Protein AF-A0A7X3Q3K1-F1 (afdb_monomer)

Solvent-accessible surface area (backbone atoms only — not comparable to full-atom values): 10600 Å² total; per-residue (Å²): 131,82,75,57,36,51,42,31,31,47,77,32,73,71,42,88,92,53,62,66,68,59,49,51,50,52,51,52,52,45,63,74,66,56,85,62,77,44,51,58,36,37,33,27,49,41,78,72,58,33,75,76,38,74,67,50,41,62,63,49,71,82,43,43,50,41,32,83,71,44,96,62,69,50,67,76,93,67,70,60,12,11,33,28,40,31,48,43,40,47,73,74,34,44,56,50,43,56,64,51,7,29,72,20,25,35,37,37,28,41,33,76,85,53,86,54,62,68,57,38,66,75,57,65,38,41,66,79,50,103,54,80,66,79,62,97,62,72,71,78,58,54,69,72,57,45,56,50,50,54,52,39,42,73,68,25,48,93,57,75,41,72,48,75,65,35,42,54,50,39,55,50,52,55,51,48,39,47,72,75,66,60,61,82,88,130

Structure (mmCIF, N/CA/C/O backbone):
data_AF-A0A7X3Q3K1-F1
#
_entry.id   AF-A0A7X3Q3K1-F1
#
loop_
_atom_site.group_PDB
_atom_site.id
_atom_site.type_symbol
_atom_site.label_atom_id
_atom_site.label_alt_id
_atom_site.label_comp_id
_atom_site.label_asym_id
_atom_site.label_entity_id
_atom_site.label_seq_id
_atom_site.pdbx_PDB_ins_code
_atom_site.Cartn_x
_atom_site.Cartn_y
_atom_site.Cartn_z
_atom_site.occupancy
_atom_site.B_iso_or_equiv
_atom_site.auth_seq_id
_atom_site.auth_comp_id
_atom_site.auth_asym_id
_atom_site.auth_atom_id
_atom_site.pdbx_PDB_model_num
ATOM 1 N N . MET A 1 1 ? 7.896 -18.385 11.898 1.00 43.12 1 MET A N 1
ATOM 2 C CA . MET A 1 1 ? 7.902 -16.910 11.913 1.00 43.12 1 MET A CA 1
ATOM 3 C C . MET A 1 1 ? 6.503 -16.490 12.292 1.00 43.12 1 MET A C 1
ATOM 5 O O . MET A 1 1 ? 5.573 -16.982 11.679 1.00 43.12 1 MET A O 1
ATOM 9 N N . THR A 1 2 ? 6.337 -15.732 13.370 1.00 48.16 2 THR A N 1
ATOM 10 C CA . THR A 1 2 ? 5.030 -15.186 13.752 1.00 48.16 2 THR A CA 1
ATOM 11 C C . THR A 1 2 ? 4.783 -13.989 12.847 1.00 48.16 2 THR A C 1
ATOM 13 O O . THR A 1 2 ? 5.532 -13.013 12.944 1.00 48.16 2 THR A O 1
ATOM 16 N N . ASP A 1 3 ? 3.817 -14.080 11.937 1.00 56.97 3 ASP A N 1
ATOM 17 C CA . ASP A 1 3 ? 3.473 -12.948 11.081 1.00 56.97 3 ASP A CA 1
ATOM 18 C C . ASP A 1 3 ? 3.030 -11.777 11.954 1.00 56.97 3 ASP A C 1
ATOM 20 O O . ASP A 1 3 ? 2.155 -11.902 12.810 1.00 56.97 3 ASP A O 1
ATOM 24 N N . ARG A 1 4 ? 3.721 -10.643 11.792 1.00 85.38 4 ARG A N 1
ATOM 25 C CA . ARG A 1 4 ? 3.499 -9.430 12.594 1.00 85.38 4 ARG A CA 1
ATOM 26 C C . ARG A 1 4 ? 2.175 -8.742 12.257 1.00 85.38 4 ARG A C 1
ATOM 28 O O . ARG A 1 4 ? 1.786 -7.840 12.989 1.00 85.38 4 ARG A O 1
ATOM 35 N N . TYR A 1 5 ? 1.550 -9.122 11.149 1.00 91.81 5 TYR A N 1
ATOM 36 C CA . TYR A 1 5 ? 0.282 -8.635 10.618 1.00 91.81 5 TYR A CA 1
ATOM 37 C C . TYR A 1 5 ? -0.181 -9.599 9.519 1.00 91.81 5 TYR A C 1
ATOM 39 O O . TYR A 1 5 ? 0.642 -10.323 8.959 1.00 91.81 5 TYR A O 1
ATOM 47 N N . LYS A 1 6 ? -1.471 -9.596 9.179 1.00 94.88 6 LYS A N 1
ATOM 48 C CA . LYS A 1 6 ? -1.955 -10.269 7.967 1.00 94.88 6 LYS A CA 1
ATOM 49 C C . LYS A 1 6 ? -1.589 -9.439 6.744 1.00 94.88 6 LYS A C 1
ATOM 51 O O . LYS A 1 6 ? -1.854 -8.239 6.720 1.00 94.88 6 LYS A O 1
ATOM 56 N N . SER A 1 7 ? -0.973 -10.059 5.755 1.00 95.50 7 SER A N 1
ATOM 57 C CA . SER A 1 7 ? -0.425 -9.407 4.568 1.00 95.50 7 SER A CA 1
ATOM 58 C C . SER A 1 7 ? -1.296 -9.699 3.348 1.00 95.50 7 SER A C 1
ATOM 60 O O . SER A 1 7 ? -1.635 -10.846 3.061 1.00 95.50 7 SER A O 1
ATOM 62 N N . TYR A 1 8 ? -1.637 -8.646 2.616 1.00 95.62 8 TYR A N 1
ATOM 63 C CA . TYR A 1 8 ? -2.453 -8.703 1.414 1.00 95.62 8 TYR A CA 1
ATOM 64 C C . TYR A 1 8 ? -1.872 -7.807 0.325 1.00 95.62 8 TYR A C 1
ATOM 66 O O . TYR A 1 8 ? -1.205 -6.812 0.621 1.00 95.62 8 TYR A O 1
ATOM 74 N N . TRP A 1 9 ? -2.150 -8.112 -0.936 1.00 94.62 9 TRP A N 1
ATOM 75 C CA . TRP A 1 9 ? -1.776 -7.230 -2.033 1.00 94.62 9 TRP A CA 1
ATOM 76 C C . TRP A 1 9 ? -2.784 -7.253 -3.176 1.00 94.62 9 TRP A C 1
ATOM 78 O O . TRP A 1 9 ? -3.567 -8.190 -3.339 1.00 94.62 9 TRP A O 1
ATOM 88 N N . LEU A 1 10 ? -2.759 -6.174 -3.946 1.00 92.56 10 LEU A N 1
ATOM 89 C CA . LEU A 1 10 ? -3.485 -5.988 -5.194 1.00 92.56 10 LEU A CA 1
ATOM 90 C C . LEU A 1 10 ? -2.487 -5.509 -6.261 1.00 92.56 10 LEU A C 1
ATOM 92 O O . LEU A 1 10 ? -1.456 -4.953 -5.884 1.00 92.56 10 LEU A O 1
ATOM 96 N N . PRO A 1 11 ? -2.758 -5.682 -7.563 1.00 89.12 11 PRO A N 1
ATOM 97 C CA . PRO A 1 11 ? -1.859 -5.234 -8.627 1.00 89.12 11 PRO A CA 1
ATOM 98 C C . PRO A 1 11 ? -1.531 -3.756 -8.573 1.00 89.12 11 PRO A C 1
ATOM 100 O O . PRO A 1 11 ? -2.332 -2.938 -8.123 1.00 89.12 11 PRO A O 1
ATOM 103 N N . GLY A 1 12 ? -0.347 -3.428 -9.074 1.00 83.25 12 GLY A N 1
ATOM 104 C CA . GLY A 1 12 ? 0.110 -2.059 -9.189 1.00 83.25 12 GLY A CA 1
ATOM 105 C C . GLY A 1 12 ? -0.315 -1.373 -10.481 1.00 83.25 12 GLY A C 1
ATOM 106 O O . GLY A 1 12 ? -1.086 -1.891 -11.282 1.00 83.25 12 GLY A O 1
ATOM 107 N N . LEU A 1 13 ? 0.224 -0.170 -10.674 1.00 77.19 13 LEU A N 1
ATOM 108 C CA . LEU A 1 13 ? 0.039 0.642 -11.887 1.00 77.19 13 LEU A CA 1
ATOM 109 C C . LEU A 1 13 ? 0.759 0.095 -13.129 1.00 77.19 13 LEU A C 1
ATOM 111 O O . LEU A 1 13 ? 0.600 0.648 -14.210 1.00 77.19 13 LEU A O 1
ATOM 115 N N . ASP A 1 14 ? 1.609 -0.906 -12.952 1.00 73.69 14 ASP A N 1
ATOM 116 C CA . ASP A 1 14 ? 2.398 -1.575 -13.983 1.00 73.69 14 ASP A CA 1
ATOM 117 C C . ASP A 1 14 ? 1.643 -2.718 -14.678 1.00 73.69 14 ASP A C 1
ATOM 119 O O . ASP A 1 14 ? 2.149 -3.286 -15.643 1.00 73.69 14 ASP A O 1
ATOM 123 N N . ASN A 1 15 ? 0.430 -3.036 -14.216 1.00 72.69 15 ASN A N 1
ATOM 124 C CA . ASN A 1 15 ? -0.435 -4.022 -14.845 1.00 72.69 15 ASN A CA 1
ATOM 125 C C . ASN A 1 15 ? -1.421 -3.340 -15.814 1.00 72.69 15 ASN A C 1
ATOM 127 O O . ASN A 1 15 ? -2.441 -2.798 -15.391 1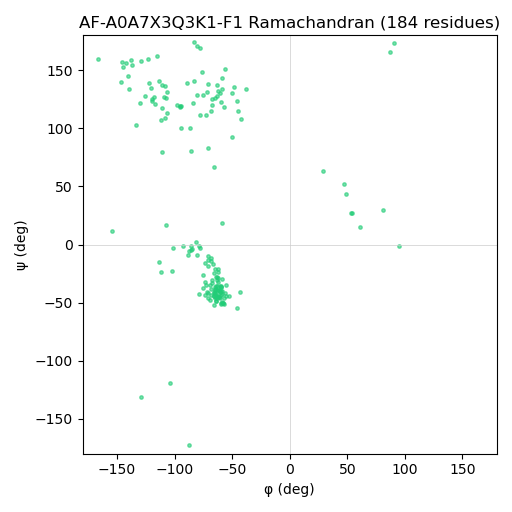.00 72.69 15 ASN A O 1
ATOM 131 N N . ASP A 1 16 ? -1.109 -3.380 -17.114 1.00 72.62 16 ASP A N 1
ATOM 132 C CA . ASP A 1 16 ? -1.929 -2.783 -18.183 1.00 72.62 16 ASP A CA 1
ATOM 133 C C . ASP A 1 16 ? -3.298 -3.471 -18.369 1.00 72.62 16 ASP A C 1
ATOM 135 O O . ASP A 1 16 ? -4.202 -2.890 -18.974 1.00 72.62 16 ASP A O 1
ATOM 139 N N . ASP A 1 17 ? -3.471 -4.687 -17.841 1.00 76.38 17 ASP A N 1
ATOM 140 C CA . ASP A 1 17 ? -4.707 -5.466 -17.967 1.00 76.38 17 ASP A CA 1
ATOM 141 C C . ASP A 1 17 ? -5.75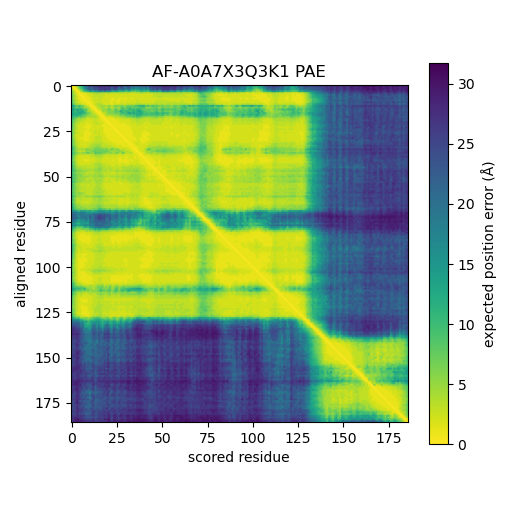2 -5.110 -16.896 1.00 76.38 17 ASP A C 1
ATOM 143 O O . ASP A 1 17 ? -6.875 -5.622 -16.930 1.00 76.38 17 ASP A O 1
ATOM 147 N N . VAL A 1 18 ? -5.411 -4.230 -15.945 1.00 79.62 18 VAL A N 1
ATOM 148 C CA . VAL A 1 18 ? -6.265 -3.898 -14.802 1.00 79.62 18 VAL A CA 1
ATOM 149 C C . VAL A 1 18 ? -6.491 -2.391 -14.706 1.00 79.62 18 VAL A C 1
ATOM 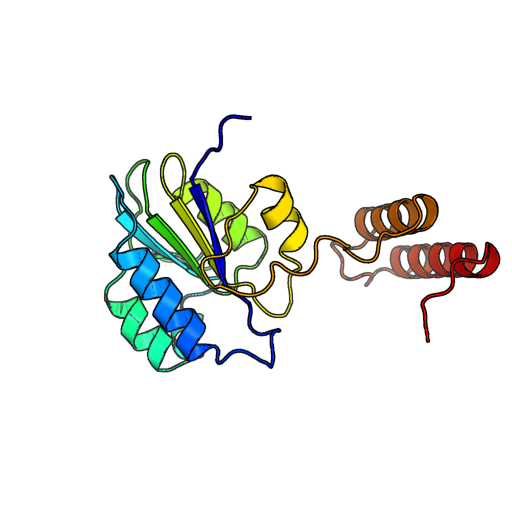151 O O . VAL A 1 18 ? -5.547 -1.605 -14.657 1.00 79.62 18 VAL A O 1
ATOM 154 N N . ASP A 1 19 ? -7.757 -1.967 -14.615 1.00 84.69 19 ASP A N 1
ATOM 155 C CA . ASP A 1 19 ? -8.080 -0.563 -14.356 1.00 84.69 19 ASP A CA 1
ATOM 156 C C . ASP A 1 19 ? -7.647 -0.180 -12.926 1.00 84.69 19 ASP A C 1
ATOM 158 O O . ASP A 1 19 ? -8.157 -0.741 -11.947 1.00 84.69 19 ASP A O 1
ATOM 162 N N . PRO A 1 20 ? -6.748 0.807 -12.747 1.00 86.75 20 PRO A N 1
ATOM 163 C CA . PRO A 1 20 ? -6.315 1.199 -11.414 1.00 86.75 20 PRO A CA 1
ATOM 164 C C . PRO A 1 20 ? -7.442 1.739 -10.525 1.00 86.75 20 PRO A C 1
ATOM 166 O O . PRO A 1 20 ? -7.316 1.678 -9.302 1.00 86.75 20 PRO A O 1
ATOM 169 N N . ASP A 1 21 ? -8.539 2.254 -11.089 1.00 87.38 21 ASP A N 1
ATOM 170 C CA . ASP A 1 21 ? -9.687 2.693 -10.287 1.00 87.38 21 ASP A CA 1
ATOM 171 C C . ASP A 1 21 ? -10.473 1.491 -9.728 1.00 87.38 21 ASP A C 1
ATOM 173 O O . ASP A 1 21 ? -10.947 1.552 -8.591 1.00 87.38 21 ASP A O 1
ATOM 177 N N . GLU A 1 22 ? -10.531 0.365 -10.448 1.00 89.50 22 GLU A N 1
ATOM 178 C CA . GLU A 1 22 ? -11.095 -0.896 -9.941 1.00 89.50 22 GLU A CA 1
ATOM 179 C C . GLU A 1 22 ? -10.221 -1.507 -8.835 1.00 89.50 22 GLU A C 1
ATOM 181 O O . GLU A 1 22 ? -10.740 -1.994 -7.823 1.00 89.50 22 GLU A O 1
ATOM 186 N N . VAL A 1 23 ? -8.891 -1.415 -8.974 1.00 91.56 23 VAL A N 1
ATOM 187 C CA . VAL A 1 23 ? -7.942 -1.800 -7.914 1.00 91.56 23 VAL A CA 1
ATOM 188 C C . VAL A 1 23 ? -8.179 -0.974 -6.661 1.00 91.56 23 VAL A C 1
ATOM 190 O O . VAL A 1 23 ? -8.321 -1.524 -5.567 1.00 91.56 23 VAL A O 1
ATOM 193 N N . LEU A 1 24 ? -8.237 0.351 -6.810 1.00 92.81 24 LEU A N 1
ATOM 194 C CA . LEU A 1 24 ? -8.492 1.250 -5.694 1.00 92.81 24 LEU A CA 1
ATOM 195 C C . LEU A 1 24 ? -9.842 0.930 -5.049 1.00 92.81 24 LEU A C 1
ATOM 197 O O . LEU A 1 24 ? -9.921 0.856 -3.824 1.00 92.81 24 LEU A O 1
ATOM 201 N N . HIS A 1 25 ? -10.889 0.693 -5.841 1.00 91.81 25 HIS A N 1
ATOM 202 C CA . HIS A 1 25 ? -12.200 0.328 -5.315 1.00 91.81 25 HIS A CA 1
ATOM 203 C C . HIS A 1 25 ? -12.132 -0.942 -4.461 1.00 91.81 25 HIS A C 1
ATOM 205 O O . HIS A 1 25 ? -12.566 -0.935 -3.308 1.00 91.81 25 HIS A O 1
ATOM 211 N N . SER A 1 26 ? -11.511 -1.998 -4.986 1.00 92.12 26 SER A N 1
ATOM 212 C CA . SER A 1 26 ? -11.315 -3.267 -4.277 1.00 92.12 26 SER A CA 1
ATOM 213 C C . SER A 1 26 ? -10.518 -3.082 -2.985 1.00 92.12 26 SER A C 1
ATOM 215 O O . SER A 1 26 ? -10.871 -3.637 -1.944 1.00 92.12 26 SER A O 1
ATOM 217 N N . ALA A 1 27 ? -9.490 -2.233 -3.013 1.00 94.75 27 ALA A N 1
ATOM 218 C CA . ALA A 1 27 ? -8.674 -1.923 -1.848 1.00 94.75 27 ALA A CA 1
ATOM 219 C C . ALA A 1 27 ? -9.457 -1.210 -0.736 1.00 94.75 27 ALA A C 1
ATOM 221 O O . ALA A 1 27 ? -9.296 -1.534 0.442 1.00 94.75 27 ALA A O 1
ATOM 222 N N . PHE A 1 28 ? -10.320 -0.254 -1.087 1.00 94.69 28 PHE A N 1
ATOM 223 C CA . PHE A 1 28 ? -11.165 0.434 -0.109 1.00 94.69 28 PHE A CA 1
ATOM 224 C C . PHE A 1 28 ? -12.292 -0.464 0.415 1.00 94.69 28 PHE A C 1
ATOM 226 O O . PHE A 1 28 ? -12.604 -0.404 1.603 1.00 94.69 28 PHE A O 1
ATOM 233 N N . VAL A 1 29 ? -12.850 -1.353 -0.415 1.00 93.88 29 VAL A N 1
ATOM 234 C CA . VAL A 1 29 ? -13.790 -2.393 0.043 1.00 93.88 29 VAL A CA 1
ATOM 235 C C . VAL A 1 29 ? -13.113 -3.339 1.035 1.00 93.88 29 VAL A C 1
ATOM 237 O O . VAL A 1 29 ? -13.685 -3.640 2.085 1.00 93.88 29 VAL A O 1
ATOM 240 N N . TRP A 1 30 ? -11.881 -3.772 0.755 1.00 95.06 30 TRP A N 1
ATOM 241 C CA . TRP A 1 30 ? -11.089 -4.554 1.703 1.00 95.06 30 TRP A CA 1
ATOM 242 C C . TRP A 1 30 ? -10.870 -3.784 3.007 1.00 95.06 30 TRP A C 1
ATOM 244 O O . TRP A 1 30 ? -11.166 -4.307 4.077 1.00 95.06 30 TRP A O 1
ATOM 254 N N . LEU A 1 31 ? -10.438 -2.522 2.937 1.00 95.06 31 LEU A N 1
ATOM 255 C CA . LEU A 1 31 ? -10.182 -1.708 4.129 1.00 95.06 31 LEU A CA 1
ATOM 256 C C . LEU A 1 31 ? -11.442 -1.549 4.998 1.00 95.06 31 LEU A C 1
ATOM 258 O O . LEU A 1 31 ? -11.358 -1.540 6.227 1.00 95.06 31 LEU A O 1
ATOM 262 N N . GLU A 1 32 ? -12.614 -1.452 4.369 1.00 92.94 32 GLU A N 1
ATOM 263 C CA . GLU A 1 32 ? -13.901 -1.343 5.053 1.00 92.94 32 GLU A CA 1
ATOM 264 C C . GLU A 1 32 ? -14.376 -2.671 5.662 1.00 92.94 32 GLU A C 1
ATOM 266 O O . GLU A 1 32 ? -15.106 -2.676 6.652 1.00 92.94 32 GLU A O 1
ATOM 271 N N . THR A 1 33 ? -13.957 -3.810 5.117 1.00 91.50 33 THR A N 1
ATOM 272 C CA . THR A 1 33 ? -14.438 -5.134 5.546 1.00 91.50 33 THR A CA 1
ATOM 273 C C . THR A 1 33 ? -13.453 -5.888 6.437 1.00 91.50 33 THR A C 1
ATOM 275 O O . THR A 1 33 ? -13.881 -6.737 7.221 1.00 91.50 33 THR A O 1
ATOM 278 N N . GLU A 1 34 ? -12.160 -5.567 6.372 1.00 92.75 34 GLU A N 1
ATOM 279 C CA . GLU A 1 34 ? -11.117 -6.237 7.144 1.00 92.75 34 GLU A CA 1
ATOM 280 C C . GLU A 1 34 ? -11.343 -6.032 8.654 1.00 92.75 34 GLU A C 1
ATOM 282 O O . GLU A 1 34 ? -11.479 -4.894 9.119 1.00 92.75 34 GLU A O 1
ATOM 287 N N . PRO A 1 35 ? -11.369 -7.114 9.457 1.00 88.62 35 PRO A N 1
ATOM 288 C CA . PRO A 1 35 ? -11.467 -7.008 10.906 1.00 88.62 35 PRO A CA 1
ATOM 289 C C . PRO A 1 35 ? -10.257 -6.285 11.507 1.00 88.62 35 PRO A C 1
ATOM 291 O O . PRO A 1 35 ? -9.113 -6.646 11.241 1.00 88.62 35 PRO A O 1
ATOM 294 N N . TYR A 1 36 ? -10.510 -5.318 12.387 1.00 90.12 36 TYR A N 1
ATOM 295 C CA . TYR A 1 36 ? -9.476 -4.515 13.038 1.00 90.12 36 TYR A CA 1
ATOM 296 C C . TYR A 1 36 ? -9.844 -4.224 14.499 1.00 90.12 36 TYR A C 1
ATOM 298 O O . TYR A 1 36 ? -11.017 -4.262 14.876 1.00 90.12 36 TYR A O 1
ATOM 306 N N . SER A 1 37 ? -8.839 -3.942 15.333 1.00 86.56 37 SER A N 1
ATOM 307 C CA . SER A 1 37 ? -9.027 -3.510 16.729 1.00 86.56 37 SER A CA 1
ATOM 308 C C . SER A 1 37 ? -8.567 -2.074 16.993 1.00 86.56 37 SER A C 1
ATOM 310 O O . SER A 1 37 ? -8.890 -1.527 18.046 1.00 86.56 37 SER A O 1
ATOM 312 N N . GLY A 1 38 ? -7.795 -1.492 16.071 1.00 88.50 38 GLY A N 1
ATOM 313 C CA . GLY A 1 38 ? -7.299 -0.116 16.122 1.00 88.50 38 GLY A CA 1
ATOM 314 C C . GLY A 1 38 ? -8.060 0.811 15.174 1.00 88.50 38 GLY A C 1
ATOM 315 O O . GLY A 1 38 ? -9.270 0.988 15.294 1.00 88.50 38 GLY A O 1
ATOM 316 N N . GLU A 1 39 ? -7.347 1.394 14.214 1.00 91.50 39 GLU A N 1
ATOM 317 C CA . GLU A 1 39 ? -7.871 2.318 13.204 1.00 91.50 39 GLU A CA 1
A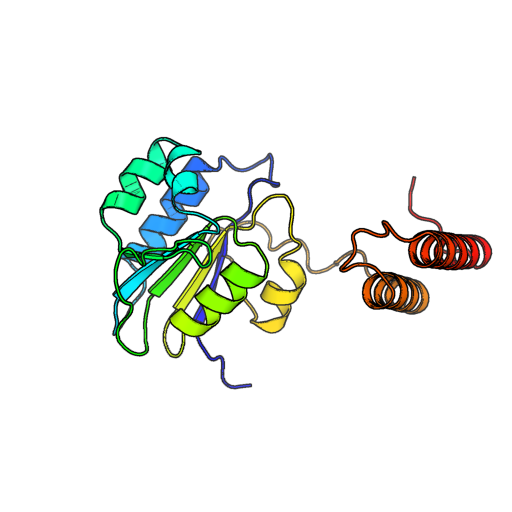TOM 318 C C . GLU A 1 39 ? -7.764 1.745 11.781 1.00 91.50 39 GLU A C 1
ATOM 320 O O . GLU A 1 39 ? -6.983 0.828 11.514 1.00 91.50 39 GLU A O 1
ATOM 325 N N . ARG A 1 40 ? -8.527 2.334 10.852 1.00 93.69 40 ARG A N 1
ATOM 326 C CA . ARG A 1 40 ? -8.353 2.154 9.405 1.00 93.69 40 ARG A CA 1
ATOM 327 C C . ARG A 1 40 ? -7.505 3.293 8.860 1.00 93.69 40 ARG A C 1
ATOM 329 O O . ARG A 1 40 ? -7.880 4.461 8.978 1.00 93.69 40 ARG A O 1
ATOM 336 N N . LEU A 1 41 ? -6.360 2.950 8.289 1.00 94.38 41 LEU A N 1
ATOM 337 C CA . LEU A 1 41 ? -5.335 3.905 7.892 1.00 94.38 41 LEU A CA 1
ATOM 338 C C . LEU A 1 41 ? -5.046 3.778 6.403 1.00 94.38 41 LEU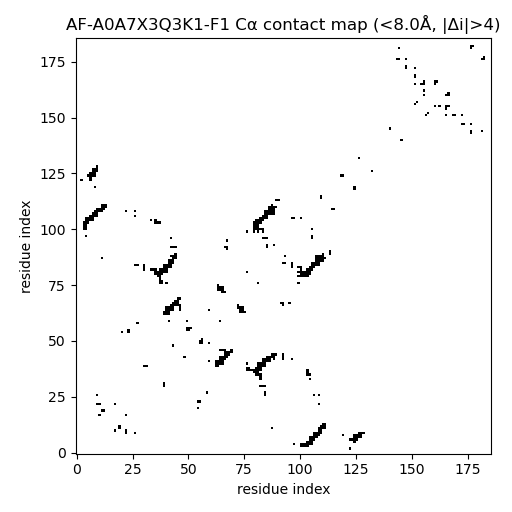 A C 1
ATOM 340 O O . LEU A 1 41 ? -4.908 2.673 5.884 1.00 94.38 41 LEU A O 1
ATOM 344 N N . VAL A 1 42 ? -4.874 4.918 5.744 1.00 95.62 42 VAL A N 1
ATOM 345 C CA . VAL A 1 42 ? -4.355 4.985 4.378 1.00 95.62 42 VAL A CA 1
ATOM 346 C C . VAL A 1 42 ? -2.952 5.569 4.438 1.00 95.62 42 VAL A C 1
ATOM 348 O O . VAL A 1 42 ? -2.739 6.628 5.026 1.00 95.62 42 VAL A O 1
ATOM 351 N N . VAL A 1 43 ? -1.977 4.883 3.855 1.00 94.75 43 VAL A N 1
ATOM 352 C CA . VAL A 1 43 ? -0.567 5.276 3.887 1.00 94.75 43 VAL A CA 1
ATOM 353 C C . VAL A 1 43 ? -0.083 5.541 2.465 1.00 94.75 43 VAL A C 1
ATOM 355 O O . VAL A 1 43 ? -0.239 4.709 1.576 1.00 94.75 43 VAL A O 1
ATOM 358 N N . MET A 1 44 ? 0.501 6.716 2.246 1.00 93.69 44 MET A N 1
ATOM 359 C CA . MET A 1 44 ? 0.983 7.182 0.939 1.00 93.69 44 MET A CA 1
ATOM 360 C C . MET A 1 44 ? 2.343 7.870 1.082 1.00 93.69 44 MET A C 1
ATOM 362 O O . MET A 1 44 ? 2.671 8.373 2.154 1.00 93.69 44 MET A O 1
ATOM 366 N N . ASN A 1 45 ? 3.124 7.977 -0.000 1.00 90.88 45 ASN A N 1
ATOM 367 C CA . ASN A 1 45 ? 4.425 8.667 0.043 1.00 90.88 45 ASN A CA 1
ATOM 368 C C . ASN A 1 45 ? 4.298 10.152 0.400 1.00 90.88 45 ASN A C 1
ATOM 370 O O . ASN A 1 45 ? 5.153 10.702 1.097 1.00 90.88 45 ASN A O 1
ATOM 374 N N . THR A 1 46 ? 3.263 10.814 -0.120 1.00 89.31 46 THR A N 1
ATOM 375 C CA . THR A 1 46 ? 2.954 12.221 0.153 1.00 89.31 46 THR A CA 1
ATOM 376 C C . THR A 1 46 ? 1.445 12.421 0.193 1.00 89.31 46 THR A C 1
ATOM 378 O O . THR A 1 46 ? 0.714 11.716 -0.493 1.00 89.31 46 THR A O 1
ATOM 381 N N . LEU A 1 47 ? 0.976 13.425 0.939 1.00 85.94 47 LEU A N 1
ATOM 382 C CA . LEU A 1 47 ? -0.452 13.763 0.987 1.00 85.94 47 LEU A CA 1
ATOM 383 C C . LEU A 1 47 ? -1.009 14.223 -0.368 1.00 85.94 47 LEU A C 1
ATOM 385 O O . LEU A 1 47 ? -2.181 14.010 -0.626 1.00 85.94 47 LEU A O 1
ATOM 389 N N . GLY A 1 48 ? -0.179 14.813 -1.237 1.00 86.19 48 GLY A N 1
ATOM 390 C CA . GLY A 1 48 ? -0.609 15.259 -2.569 1.00 86.19 48 GLY A CA 1
ATOM 391 C C . GLY A 1 48 ? -0.962 14.115 -3.522 1.00 86.19 48 GLY A C 1
ATOM 392 O O . GLY A 1 48 ? -1.565 14.356 -4.557 1.00 86.19 48 GLY A O 1
ATOM 393 N N . MET A 1 49 ? -0.636 12.864 -3.174 1.00 87.75 49 MET A N 1
ATOM 394 C CA . MET A 1 49 ? -1.006 11.705 -3.993 1.00 87.75 49 MET A CA 1
ATOM 395 C C . MET A 1 49 ? -2.512 11.486 -4.072 1.00 87.75 49 MET A C 1
ATOM 397 O O . MET A 1 49 ? -2.961 10.857 -5.023 1.00 87.75 49 MET A O 1
ATOM 401 N N . THR A 1 50 ? -3.295 12.013 -3.128 1.00 87.62 50 THR A N 1
ATOM 402 C CA . THR A 1 50 ? -4.760 11.961 -3.207 1.00 87.62 50 THR A CA 1
ATOM 403 C C . THR A 1 50 ? -5.282 12.634 -4.477 1.00 87.62 50 THR A C 1
ATOM 405 O O . THR A 1 50 ? -6.281 12.191 -5.026 1.00 87.62 50 THR A O 1
ATOM 408 N N . GLU A 1 51 ? -4.572 13.637 -5.001 1.00 87.00 51 GLU A N 1
ATOM 409 C CA . GLU A 1 51 ? -4.931 14.368 -6.221 1.00 87.00 51 GLU A CA 1
ATOM 410 C C . GLU A 1 51 ? -4.547 13.625 -7.509 1.00 87.00 51 GLU A C 1
ATOM 412 O O . GLU A 1 51 ? -4.961 14.032 -8.593 1.00 87.00 51 GLU A O 1
ATOM 417 N N . ASN A 1 52 ? -3.791 12.523 -7.418 1.00 86.94 52 ASN A N 1
ATOM 418 C CA . ASN A 1 52 ? -3.380 11.761 -8.598 1.00 86.94 52 ASN A CA 1
ATOM 419 C C . ASN A 1 52 ? -4.583 11.177 -9.346 1.00 86.94 52 ASN A C 1
ATOM 421 O O . ASN A 1 52 ? -4.495 10.980 -10.558 1.00 86.94 52 ASN A O 1
ATOM 425 N N . ARG A 1 53 ? -5.682 10.882 -8.632 1.00 88.88 53 ARG A N 1
ATOM 426 C CA . ARG A 1 53 ? -6.920 10.342 -9.205 1.00 88.88 53 ARG A CA 1
ATOM 427 C C . ARG A 1 53 ? -8.167 10.846 -8.466 1.00 88.88 53 ARG A C 1
ATOM 429 O O . ARG A 1 53 ? -8.156 10.861 -7.236 1.00 88.88 53 ARG A O 1
ATOM 436 N N . PRO A 1 54 ? -9.267 11.180 -9.173 1.00 87.81 54 PRO A N 1
ATOM 437 C CA . PRO A 1 54 ? -10.503 11.651 -8.541 1.00 87.81 54 PRO A CA 1
ATOM 438 C C . PRO A 1 54 ? -11.081 10.676 -7.510 1.00 87.81 54 PRO A C 1
ATOM 440 O O . PRO A 1 54 ? -11.405 11.092 -6.399 1.00 87.81 54 PRO A O 1
ATOM 443 N N . PHE A 1 55 ? -11.145 9.380 -7.843 1.00 88.94 55 PHE A N 1
ATOM 444 C CA . PHE A 1 55 ? -11.656 8.357 -6.927 1.00 88.94 55 PHE A CA 1
ATOM 445 C C . PHE A 1 55 ? -10.814 8.259 -5.651 1.00 88.94 55 PHE A C 1
ATOM 447 O O . PHE A 1 55 ? -11.350 8.130 -4.554 1.00 88.94 55 PHE A O 1
ATOM 454 N N . LEU A 1 56 ? -9.490 8.383 -5.772 1.00 91.25 56 LEU A N 1
ATOM 455 C CA . LEU A 1 56 ? -8.596 8.310 -4.624 1.00 91.25 56 LEU A CA 1
ATOM 456 C C . LEU A 1 56 ? -8.800 9.487 -3.661 1.00 91.25 56 LEU A C 1
ATOM 458 O O . LEU A 1 56 ? -8.805 9.285 -2.444 1.00 91.25 56 LEU A O 1
ATOM 462 N N . ALA A 1 57 ? -8.994 10.699 -4.188 1.00 89.25 57 ALA A N 1
ATOM 463 C CA . ALA A 1 57 ? -9.314 11.875 -3.380 1.00 89.25 57 ALA A CA 1
ATOM 464 C C . ALA A 1 57 ? -10.624 11.687 -2.601 1.00 89.25 57 ALA A C 1
ATOM 466 O O . ALA A 1 57 ? -10.673 11.967 -1.405 1.00 89.25 57 ALA A O 1
ATOM 467 N N . GLU A 1 58 ? -11.667 11.189 -3.269 1.00 89.19 58 GLU A N 1
ATOM 468 C CA . GLU A 1 58 ? -12.977 10.945 -2.662 1.00 89.19 58 GLU A CA 1
ATOM 469 C C . GLU A 1 58 ? -12.918 9.841 -1.599 1.00 89.19 58 GLU A C 1
ATOM 471 O O . GLU A 1 58 ? -13.322 10.055 -0.454 1.00 89.19 58 GLU A O 1
ATOM 476 N N . ALA A 1 59 ? -12.361 8.680 -1.947 1.00 89.00 59 ALA A N 1
ATOM 477 C CA . ALA A 1 59 ? -12.330 7.516 -1.072 1.00 89.00 59 ALA A CA 1
ATOM 478 C C . ALA A 1 59 ? -11.462 7.752 0.174 1.00 89.00 59 ALA A C 1
ATOM 480 O O . ALA A 1 59 ? -11.863 7.415 1.288 1.00 89.00 59 ALA A O 1
ATOM 481 N N . SER A 1 60 ? -10.299 8.395 0.022 1.00 89.75 60 SER A N 1
ATOM 482 C CA . SER A 1 60 ? -9.391 8.659 1.148 1.00 89.75 60 SER A CA 1
ATOM 483 C C . SER A 1 60 ? -9.905 9.715 2.133 1.00 89.75 60 SER A C 1
ATOM 485 O O . SER A 1 60 ? -9.452 9.732 3.277 1.00 89.75 60 SER A O 1
ATOM 487 N N . ALA A 1 61 ? -10.877 10.552 1.748 1.00 88.94 61 ALA A N 1
ATOM 488 C CA . ALA A 1 61 ? -11.400 11.628 2.596 1.00 88.94 61 ALA A CA 1
ATOM 489 C C . ALA A 1 61 ? -12.068 11.132 3.892 1.00 88.94 61 ALA A C 1
ATOM 491 O O . ALA A 1 61 ? -12.186 11.892 4.854 1.00 88.94 61 ALA A O 1
ATOM 492 N N . SER A 1 62 ? -12.490 9.866 3.925 1.00 88.50 62 SER A N 1
ATOM 493 C CA . SER A 1 62 ? -13.146 9.242 5.081 1.00 88.50 62 SER A CA 1
ATOM 494 C C . SER A 1 62 ? -12.172 8.526 6.029 1.00 88.50 62 SER A C 1
ATOM 496 O O . SER A 1 62 ? -12.600 8.005 7.058 1.00 88.50 62 SER A O 1
ATOM 498 N N . TYR A 1 63 ? -10.871 8.512 5.717 1.00 90.00 63 TYR A N 1
ATOM 499 C CA . TYR A 1 63 ? -9.855 7.769 6.465 1.00 90.00 63 TYR A CA 1
ATOM 500 C C . TYR A 1 63 ? -8.729 8.669 6.978 1.00 90.00 63 TYR A C 1
ATOM 502 O O . TYR A 1 63 ? -8.463 9.760 6.470 1.00 90.00 63 TYR A O 1
ATOM 510 N N . THR A 1 64 ? -8.015 8.178 7.991 1.00 90.00 64 THR A N 1
ATOM 511 C CA . THR A 1 64 ? -6.779 8.806 8.457 1.00 90.00 64 THR A CA 1
ATOM 512 C C . THR A 1 64 ? -5.667 8.552 7.436 1.00 90.00 64 THR A C 1
ATOM 514 O O . THR A 1 64 ? -5.203 7.419 7.291 1.00 90.00 64 THR A O 1
ATOM 517 N N . VAL A 1 65 ? -5.223 9.607 6.743 1.00 91.12 65 VAL A N 1
ATOM 518 C CA . VAL A 1 65 ? -4.141 9.530 5.747 1.00 91.12 65 VAL A CA 1
ATOM 519 C C . VAL A 1 65 ? -2.791 9.888 6.370 1.00 91.12 65 VAL A C 1
ATOM 521 O O . VAL A 1 65 ? -2.558 11.018 6.803 1.00 91.12 65 VAL A O 1
ATOM 524 N N . ILE A 1 66 ? -1.860 8.937 6.360 1.00 90.25 66 ILE A N 1
ATOM 525 C CA . ILE A 1 66 ? -0.513 9.077 6.916 1.00 90.25 66 ILE A CA 1
ATOM 526 C C . ILE A 1 66 ? 0.516 9.089 5.781 1.00 90.25 66 ILE A C 1
ATOM 528 O O . ILE A 1 66 ? 0.453 8.303 4.842 1.00 90.25 66 ILE A O 1
ATOM 532 N N . SER A 1 67 ? 1.503 9.980 5.880 1.00 88.81 67 SER A N 1
ATOM 533 C CA . SER A 1 67 ? 2.615 10.055 4.929 1.00 88.81 67 SER A CA 1
ATOM 534 C C . SER A 1 67 ? 3.929 10.323 5.668 1.00 88.81 67 SER A C 1
ATOM 536 O O . SER A 1 67 ? 3.963 11.261 6.476 1.00 88.81 67 SER A O 1
ATOM 538 N N . PRO A 1 68 ? 5.029 9.599 5.371 1.00 84.19 68 PRO A N 1
ATOM 539 C CA . PRO A 1 68 ? 6.322 9.830 6.019 1.00 84.19 68 PRO A CA 1
ATOM 540 C C . PRO A 1 68 ? 6.888 11.222 5.702 1.00 84.19 68 PRO A C 1
ATOM 542 O O . PRO A 1 68 ? 7.570 11.821 6.529 1.00 84.19 68 PRO A O 1
ATOM 545 N N . LYS A 1 69 ? 6.544 11.790 4.537 1.00 82.31 69 LYS A N 1
ATOM 546 C CA . LYS A 1 69 ? 7.033 13.101 4.076 1.00 82.31 69 LYS A CA 1
ATOM 547 C C . LYS A 1 69 ? 6.211 14.291 4.586 1.00 82.31 69 LYS A C 1
ATOM 549 O O . LYS A 1 69 ? 6.532 15.442 4.284 1.00 82.31 69 LYS A O 1
ATOM 554 N N . ALA A 1 70 ? 5.143 14.057 5.352 1.00 73.69 70 ALA A N 1
ATOM 555 C CA . ALA A 1 70 ? 4.274 15.131 5.822 1.00 73.69 70 ALA A CA 1
ATOM 556 C C . ALA A 1 70 ? 4.838 15.782 7.100 1.00 73.69 70 ALA A C 1
ATOM 558 O O . ALA A 1 70 ? 4.993 15.132 8.130 1.00 73.69 70 ALA A O 1
ATOM 559 N N . ARG A 1 71 ? 5.093 17.101 7.065 1.00 56.38 71 ARG A N 1
ATOM 560 C CA . ARG A 1 71 ? 5.524 17.878 8.253 1.00 56.38 71 ARG A CA 1
ATOM 561 C C . ARG A 1 71 ? 4.451 17.960 9.348 1.00 56.38 71 ARG A C 1
ATOM 563 O O . ARG A 1 71 ? 4.780 18.171 10.511 1.00 56.38 71 ARG A O 1
ATOM 570 N N . ARG A 1 72 ? 3.176 17.813 8.977 1.00 53.22 72 ARG A N 1
ATOM 571 C CA . ARG A 1 72 ? 2.034 17.626 9.881 1.00 53.22 72 ARG A CA 1
ATOM 572 C C . ARG A 1 72 ? 1.444 16.253 9.591 1.00 53.22 72 ARG A C 1
ATOM 574 O O . ARG A 1 72 ? 1.019 16.015 8.466 1.00 53.22 72 ARG A O 1
ATOM 581 N N . ARG A 1 73 ? 1.401 15.375 10.594 1.00 54.19 73 ARG A N 1
ATOM 582 C CA . ARG A 1 73 ? 0.603 14.148 10.506 1.00 54.19 73 ARG A CA 1
ATOM 583 C C . ARG A 1 73 ? -0.871 14.548 10.420 1.00 54.19 73 ARG A C 1
ATOM 585 O O . ARG A 1 73 ? -1.331 15.321 11.261 1.00 54.19 73 ARG A O 1
ATOM 592 N N . ILE A 1 74 ? -1.585 14.071 9.405 1.00 52.47 74 ILE A N 1
ATOM 593 C CA . ILE A 1 74 ? -3.046 14.119 9.395 1.00 52.47 74 ILE A CA 1
ATOM 594 C C . ILE A 1 74 ? -3.486 12.852 10.135 1.00 52.47 74 ILE A C 1
ATOM 596 O O . ILE A 1 74 ? -3.381 11.752 9.613 1.00 52.47 74 ILE A O 1
ATOM 600 N N . GLY A 1 75 ? -3.854 13.019 11.407 1.00 52.75 75 GLY A N 1
ATOM 601 C CA . GLY A 1 75 ? -4.186 11.932 12.335 1.00 52.75 75 GLY A CA 1
ATOM 602 C C . GLY A 1 75 ? -2.996 11.334 13.098 1.00 52.75 75 GLY A C 1
ATOM 603 O O . GLY A 1 75 ? -1.824 11.587 12.808 1.00 52.75 75 GLY A O 1
ATOM 604 N N . THR A 1 76 ? -3.306 10.563 14.138 1.00 57.41 76 THR A N 1
ATOM 605 C CA . THR A 1 76 ? -2.337 9.845 14.974 1.00 57.41 76 THR A CA 1
ATOM 606 C C . THR A 1 76 ? -2.836 8.427 15.172 1.00 57.41 76 THR A C 1
ATOM 608 O O . THR A 1 76 ? -3.714 8.221 16.003 1.00 57.41 76 THR A O 1
ATOM 611 N N . ALA A 1 77 ? -2.256 7.472 14.443 1.00 64.56 77 ALA A N 1
ATOM 612 C CA . ALA A 1 77 ? -2.535 6.061 14.671 1.00 64.56 77 ALA A CA 1
ATOM 613 C C . ALA A 1 77 ? -2.213 5.703 16.125 1.00 64.56 77 ALA A C 1
ATOM 615 O O . ALA A 1 77 ? -1.069 5.862 16.573 1.00 64.56 77 ALA A O 1
ATOM 616 N N . SER A 1 78 ? -3.228 5.271 16.864 1.00 62.94 78 SER A N 1
ATOM 617 C CA . SER A 1 78 ? -3.116 4.973 18.286 1.00 62.94 78 SER A CA 1
ATOM 618 C C . SER A 1 78 ? -3.274 3.476 18.528 1.00 62.94 78 SER A C 1
ATOM 620 O O . SER A 1 78 ? -4.374 2.940 18.489 1.00 62.94 78 SER A O 1
ATOM 622 N N . GLY A 1 79 ? -2.165 2.809 18.852 1.00 66.75 79 GLY A N 1
ATOM 623 C CA . GLY A 1 79 ? -2.170 1.414 19.299 1.00 66.75 79 GLY A CA 1
ATOM 624 C C . GLY A 1 79 ? -2.020 0.366 18.185 1.00 66.75 79 GLY A C 1
ATOM 625 O O . GLY A 1 79 ? -1.938 0.711 17.005 1.00 66.75 79 GLY A O 1
ATOM 626 N N . PRO A 1 80 ? -1.880 -0.914 18.575 1.00 81.69 80 PRO A N 1
ATOM 627 C CA . PRO A 1 80 ? -1.739 -2.041 17.656 1.00 81.69 80 PRO A CA 1
ATOM 628 C C . PRO A 1 80 ? -3.086 -2.466 17.043 1.00 81.69 80 PRO A C 1
ATOM 630 O O . PRO A 1 80 ? -4.153 -2.063 17.507 1.00 81.69 80 PRO A O 1
ATOM 633 N N . GLY A 1 81 ? -3.037 -3.326 16.025 1.00 87.25 81 GLY A N 1
ATOM 634 C CA . GLY A 1 81 ? -4.222 -3.936 15.418 1.00 87.25 81 GLY A CA 1
ATOM 635 C C . GLY A 1 81 ? -4.949 -3.056 14.401 1.00 87.25 81 GLY A C 1
ATOM 636 O O . GLY A 1 81 ? -6.170 -3.159 14.259 1.00 87.25 81 GLY A O 1
ATOM 637 N N . ASN A 1 82 ? -4.216 -2.171 13.720 1.00 93.31 82 ASN A N 1
ATOM 638 C CA . ASN A 1 82 ? -4.754 -1.328 12.650 1.00 93.31 82 ASN A CA 1
ATOM 639 C C . ASN A 1 82 ? -4.957 -2.131 11.356 1.00 93.31 82 ASN A C 1
ATOM 641 O O . ASN A 1 82 ? -4.174 -3.035 11.058 1.00 93.31 82 ASN A O 1
ATOM 645 N N . ALA A 1 83 ? -5.960 -1.748 10.565 1.00 95.56 83 ALA A N 1
ATOM 646 C CA . ALA A 1 83 ? -6.065 -2.137 9.161 1.00 95.56 83 ALA A CA 1
ATOM 647 C C . ALA A 1 83 ? -5.445 -1.029 8.306 1.00 95.56 83 ALA A C 1
ATOM 649 O O . ALA A 1 83 ? -5.869 0.127 8.360 1.00 95.56 83 ALA A O 1
ATOM 650 N N . VAL A 1 84 ? -4.402 -1.368 7.558 1.00 96.56 84 VAL A N 1
ATOM 651 C CA . VAL A 1 84 ? -3.569 -0.403 6.842 1.00 96.56 84 VAL A CA 1
ATOM 652 C C . VAL A 1 84 ? -3.627 -0.683 5.351 1.00 96.56 84 VAL A C 1
ATOM 654 O O . VAL A 1 84 ? -3.315 -1.785 4.912 1.00 96.56 84 VAL A O 1
ATOM 657 N N . LEU A 1 85 ? -3.980 0.331 4.569 1.00 97.62 85 LEU A N 1
ATOM 658 C CA . LEU A 1 85 ? -3.895 0.313 3.116 1.00 97.62 85 LEU A CA 1
ATOM 659 C C . LEU A 1 85 ? -2.732 1.201 2.663 1.00 97.62 85 LEU A C 1
ATOM 661 O O . LEU A 1 85 ? -2.784 2.419 2.828 1.00 97.62 85 LEU A O 1
ATOM 665 N N . ALA A 1 86 ? -1.685 0.609 2.091 1.00 96.75 86 ALA A N 1
ATOM 666 C CA . ALA A 1 86 ? -0.562 1.337 1.508 1.00 96.75 86 ALA A CA 1
ATOM 667 C C . ALA A 1 86 ? -0.735 1.463 -0.011 1.00 96.75 86 ALA A C 1
ATOM 669 O O . ALA A 1 86 ? -0.801 0.460 -0.721 1.00 96.75 86 ALA A O 1
ATOM 670 N N . ILE A 1 87 ? -0.790 2.699 -0.509 1.00 95.69 87 ILE A N 1
ATOM 671 C CA . ILE A 1 87 ? -1.053 2.991 -1.923 1.00 95.69 87 ILE A CA 1
ATOM 672 C C . ILE A 1 87 ? 0.210 3.553 -2.566 1.00 95.69 87 ILE A C 1
ATOM 674 O O . ILE A 1 87 ? 0.703 4.614 -2.172 1.00 95.69 87 ILE A O 1
ATOM 678 N N . TRP A 1 88 ? 0.717 2.819 -3.554 1.00 93.75 88 TRP A N 1
ATOM 679 C CA . TRP A 1 88 ? 1.943 3.096 -4.302 1.00 93.75 88 TRP A CA 1
ATOM 680 C C . TRP A 1 88 ? 3.124 3.463 -3.388 1.00 93.75 88 TRP A C 1
ATOM 682 O O . TRP A 1 88 ? 3.729 4.533 -3.550 1.00 93.75 88 TRP A O 1
ATOM 692 N N . PRO A 1 89 ? 3.419 2.634 -2.366 1.00 93.12 89 PRO A N 1
ATOM 693 C CA . PRO A 1 89 ? 4.444 2.968 -1.396 1.00 93.12 89 PRO A CA 1
ATOM 694 C C . PRO A 1 89 ? 5.833 2.879 -2.028 1.00 93.12 89 PRO A C 1
ATOM 696 O O . PRO A 1 89 ? 6.143 1.932 -2.739 1.00 93.12 89 PRO A O 1
ATOM 699 N N . ALA A 1 90 ? 6.680 3.848 -1.700 1.00 90.38 90 ALA A N 1
ATOM 700 C CA . ALA A 1 90 ? 8.124 3.689 -1.766 1.00 90.38 90 ALA A CA 1
ATOM 701 C C . ALA A 1 90 ? 8.626 2.952 -0.517 1.00 90.38 90 ALA A C 1
ATOM 703 O O . ALA A 1 90 ? 7.888 2.813 0.464 1.00 90.38 90 ALA A O 1
ATOM 704 N N . HIS A 1 91 ? 9.901 2.561 -0.510 1.00 87.50 91 HIS A N 1
ATOM 705 C CA . HIS A 1 91 ? 10.519 1.800 0.582 1.00 87.50 91 HIS A CA 1
ATOM 706 C C . HIS A 1 91 ? 10.198 2.340 1.993 1.00 87.50 91 HIS A C 1
ATOM 708 O O . HIS A 1 91 ? 9.632 1.624 2.814 1.00 87.50 91 HIS A O 1
ATOM 714 N N . GLU A 1 92 ? 10.456 3.627 2.258 1.00 89.62 92 GLU A N 1
ATOM 715 C CA . GLU A 1 92 ? 10.196 4.253 3.572 1.00 89.62 92 GLU A CA 1
ATOM 716 C C . GLU A 1 92 ? 8.707 4.239 3.968 1.00 89.62 92 GLU 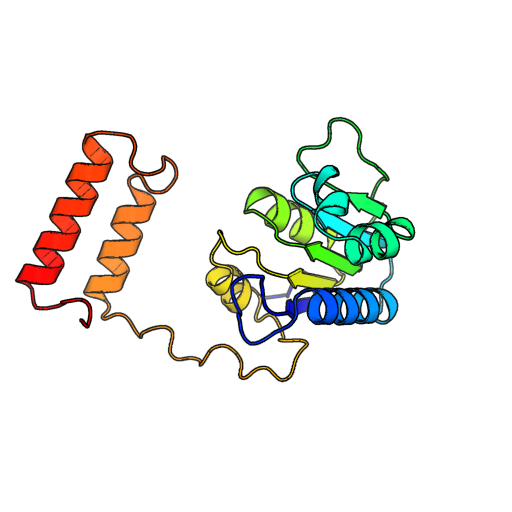A C 1
ATOM 718 O O . GLU A 1 92 ? 8.348 4.161 5.145 1.00 89.62 92 GLU A O 1
ATOM 723 N N . THR A 1 93 ? 7.815 4.335 2.984 1.00 92.38 93 THR A N 1
ATOM 724 C CA . THR A 1 93 ? 6.363 4.330 3.195 1.00 92.38 93 THR A CA 1
ATOM 725 C C . THR A 1 93 ? 5.864 2.929 3.502 1.00 92.38 93 THR A C 1
ATOM 727 O O . THR A 1 93 ? 4.987 2.774 4.352 1.00 92.38 93 THR A O 1
ATOM 730 N N . LEU A 1 94 ? 6.445 1.915 2.857 1.00 93.31 94 LEU A N 1
ATOM 731 C CA . LEU A 1 94 ? 6.170 0.518 3.158 1.00 93.31 94 LEU A CA 1
ATOM 732 C C . LEU A 1 94 ? 6.622 0.180 4.581 1.00 93.31 94 LEU A C 1
ATOM 734 O O . LEU A 1 94 ? 5.818 -0.322 5.359 1.00 93.31 94 LEU A O 1
ATOM 738 N N . GLU A 1 95 ? 7.847 0.550 4.969 1.00 91.38 95 GLU A N 1
ATOM 739 C CA . GLU A 1 95 ? 8.336 0.351 6.341 1.00 91.38 95 GLU A CA 1
ATOM 740 C C . GLU A 1 95 ? 7.407 0.991 7.383 1.00 91.38 95 GLU A C 1
ATOM 742 O O . GLU A 1 95 ? 7.072 0.376 8.400 1.00 91.38 95 GLU A O 1
ATOM 747 N N . LEU A 1 96 ? 6.945 2.220 7.123 1.00 91.50 96 LEU A N 1
ATOM 748 C CA . LEU A 1 96 ? 5.974 2.892 7.982 1.00 91.50 96 LEU A CA 1
ATOM 749 C C . LEU A 1 96 ? 4.647 2.123 8.051 1.00 91.50 96 LEU A C 1
ATOM 751 O O . LEU A 1 96 ? 4.109 1.943 9.145 1.00 91.50 96 LEU A O 1
ATOM 755 N N . ALA A 1 97 ? 4.123 1.666 6.914 1.00 94.06 97 ALA A N 1
ATOM 756 C CA . ALA A 1 97 ? 2.887 0.894 6.857 1.00 94.06 97 ALA A CA 1
ATOM 757 C C . ALA A 1 97 ? 2.996 -0.417 7.656 1.00 94.06 97 ALA A C 1
ATOM 759 O O . ALA A 1 97 ? 2.089 -0.740 8.420 1.00 94.06 97 ALA A O 1
ATOM 760 N N . GLU A 1 98 ? 4.131 -1.116 7.579 1.00 93.12 98 GLU A N 1
ATOM 761 C CA . GLU A 1 98 ? 4.395 -2.329 8.365 1.00 93.12 98 GLU A CA 1
ATOM 762 C C . GLU A 1 98 ? 4.430 -2.061 9.874 1.00 93.12 98 GLU A C 1
ATOM 764 O O . GLU A 1 98 ? 3.936 -2.861 10.673 1.00 93.12 98 GLU A O 1
ATOM 769 N N . VAL A 1 99 ? 5.008 -0.930 10.291 1.00 91.19 99 VAL A N 1
ATOM 770 C CA . VAL A 1 99 ? 5.013 -0.523 11.703 1.00 91.19 99 VAL A CA 1
ATOM 771 C C . VAL A 1 99 ? 3.592 -0.250 12.193 1.00 91.19 99 VAL A C 1
ATOM 773 O O . VAL A 1 99 ? 3.245 -0.662 13.301 1.00 91.19 99 VAL A O 1
ATOM 776 N N . LEU A 1 100 ? 2.781 0.423 11.376 1.00 92.06 100 LEU A N 1
ATOM 777 C CA . LEU A 1 100 ? 1.395 0.761 11.693 1.00 92.06 100 LEU A CA 1
ATOM 778 C C . LEU A 1 100 ? 0.482 -0.468 11.721 1.00 92.06 100 LEU A C 1
ATOM 780 O O . LEU A 1 100 ? -0.418 -0.528 12.554 1.00 92.06 100 LEU A O 1
ATOM 784 N N . ALA A 1 101 ? 0.729 -1.451 10.858 1.00 93.62 101 ALA A N 1
ATOM 785 C CA . ALA A 1 101 ? -0.087 -2.654 10.735 1.00 93.62 101 ALA A CA 1
ATOM 786 C C . ALA A 1 101 ? 0.165 -3.695 11.831 1.00 93.62 101 ALA A C 1
ATOM 788 O O . ALA A 1 101 ? -0.504 -4.724 11.846 1.00 93.62 101 ALA A O 1
ATOM 789 N N . ARG A 1 102 ? 1.122 -3.466 12.742 1.00 90.94 102 ARG A N 1
ATOM 790 C CA . ARG A 1 102 ? 1.494 -4.438 13.780 1.00 90.94 102 ARG A CA 1
ATOM 791 C C . ARG A 1 102 ? 0.270 -4.958 14.543 1.00 90.94 102 ARG A C 1
ATOM 793 O O . ARG A 1 102 ? -0.533 -4.172 15.039 1.00 90.94 102 ARG A O 1
ATOM 800 N N . ASP A 1 103 ? 0.190 -6.281 14.660 1.00 90.88 103 ASP A N 1
ATOM 801 C CA . ASP A 1 103 ? -0.899 -7.066 15.254 1.00 90.88 103 ASP A CA 1
ATOM 802 C C . ASP A 1 103 ? -2.263 -6.897 14.549 1.00 90.88 103 ASP A C 1
ATOM 804 O O . ASP A 1 103 ? -3.300 -7.258 15.102 1.00 90.88 103 ASP A O 1
ATOM 808 N N . GLY A 1 104 ? -2.271 -6.338 13.336 1.00 93.94 104 GLY A N 1
ATOM 809 C CA . GLY A 1 104 ? -3.447 -6.090 12.505 1.00 93.94 104 GLY A CA 1
ATOM 810 C C . GLY A 1 104 ? -3.262 -6.627 11.088 1.00 93.94 104 GLY A C 1
ATOM 811 O O . GLY A 1 104 ? -2.845 -7.776 10.911 1.00 93.94 104 GLY A O 1
ATOM 812 N N . SER A 1 105 ? -3.563 -5.796 10.090 1.00 96.00 105 SER A N 1
ATOM 813 C CA . SER A 1 105 ? -3.564 -6.188 8.677 1.00 96.00 105 SER A CA 1
ATOM 814 C C . SER A 1 105 ? -2.992 -5.086 7.779 1.00 96.00 105 SER A C 1
ATOM 816 O O . SER A 1 105 ? -3.206 -3.900 8.027 1.00 96.00 105 SER A O 1
ATOM 818 N N . LEU A 1 106 ? -2.283 -5.476 6.719 1.00 96.88 106 LEU A N 1
ATOM 819 C CA . LEU A 1 106 ? -1.683 -4.593 5.719 1.00 96.88 106 LEU A CA 1
ATOM 820 C C . LEU A 1 106 ? -2.051 -5.068 4.313 1.00 96.88 106 LEU A C 1
ATOM 822 O O . LEU A 1 106 ? -1.698 -6.184 3.942 1.00 96.88 106 LEU A O 1
ATOM 826 N N . CYS A 1 107 ? -2.687 -4.203 3.527 1.00 97.12 107 CYS A N 1
ATOM 827 C CA . CYS A 1 107 ? -2.847 -4.370 2.086 1.00 97.12 107 CYS A CA 1
ATOM 828 C C . CYS A 1 107 ? -1.962 -3.373 1.342 1.00 97.12 107 CYS A C 1
ATOM 830 O O . CYS A 1 107 ? -1.927 -2.192 1.696 1.00 97.12 107 CYS A O 1
ATOM 832 N N . VAL A 1 108 ? -1.276 -3.832 0.296 1.00 96.19 108 VAL A N 1
ATOM 833 C CA . VAL A 1 108 ? -0.406 -2.990 -0.534 1.00 96.19 108 VAL A CA 1
ATOM 834 C C . VAL A 1 108 ? -0.867 -2.982 -1.989 1.00 96.19 108 VAL A C 1
ATOM 836 O O . VAL A 1 108 ? -1.142 -4.033 -2.561 1.00 96.19 108 VAL A O 1
ATOM 839 N N . ILE A 1 109 ? -0.904 -1.789 -2.585 1.00 94.81 109 ILE A N 1
ATOM 840 C CA . ILE A 1 109 ? -1.028 -1.572 -4.031 1.00 94.81 109 ILE A CA 1
ATOM 841 C C . ILE A 1 109 ? 0.335 -1.056 -4.534 1.00 94.81 109 ILE A C 1
ATOM 843 O O . ILE A 1 109 ? 0.688 0.082 -4.202 1.00 94.81 109 ILE A O 1
ATOM 847 N N . PRO A 1 110 ? 1.125 -1.839 -5.290 1.00 91.62 110 PRO A N 1
ATOM 848 C CA . PRO A 1 110 ? 2.428 -1.430 -5.810 1.00 91.62 110 PRO A CA 1
ATOM 849 C C . PRO A 1 110 ? 2.351 -0.191 -6.708 1.00 91.62 110 PRO A C 1
ATOM 851 O O . PRO A 1 110 ? 1.412 -0.009 -7.481 1.00 91.62 110 PRO A O 1
ATOM 854 N N . GLY A 1 111 ? 3.357 0.678 -6.621 1.00 86.81 111 GLY A N 1
ATOM 855 C CA . GLY A 1 111 ? 3.596 1.691 -7.652 1.00 86.81 111 GLY A CA 1
ATOM 856 C C . GLY A 1 111 ? 4.390 1.097 -8.818 1.00 86.81 111 GLY A C 1
ATOM 857 O O . GLY A 1 111 ? 4.891 -0.013 -8.725 1.00 86.81 111 GLY A O 1
ATOM 858 N N . SER A 1 112 ? 4.589 1.863 -9.889 1.00 77.25 112 SER A N 1
ATOM 859 C CA . SER A 1 112 ? 5.316 1.398 -11.083 1.00 77.25 112 SER A CA 1
ATOM 860 C C . SER A 1 112 ? 6.850 1.405 -10.958 1.00 77.25 112 SER A C 1
ATOM 862 O O . SER A 1 112 ? 7.540 1.135 -11.936 1.00 77.25 112 SER A O 1
ATOM 864 N N . LEU A 1 113 ? 7.403 1.848 -9.824 1.00 69.44 113 LEU A N 1
ATOM 865 C CA . LEU A 1 113 ? 8.839 2.138 -9.684 1.00 69.44 113 LEU A CA 1
ATOM 866 C C . LEU A 1 113 ? 9.584 1.184 -8.749 1.00 69.44 113 LEU A C 1
ATOM 868 O O . LEU A 1 113 ? 10.798 1.062 -8.882 1.00 69.44 113 LEU A O 1
ATOM 872 N N . ASP A 1 114 ? 8.883 0.536 -7.820 1.00 74.12 114 ASP A N 1
ATOM 873 C CA . ASP A 1 114 ? 9.495 -0.275 -6.769 1.00 74.12 114 ASP A CA 1
ATOM 874 C C . ASP A 1 114 ? 9.006 -1.723 -6.875 1.00 74.12 114 ASP A C 1
ATOM 876 O O . ASP A 1 114 ? 7.804 -1.986 -6.817 1.00 74.12 114 ASP A O 1
ATOM 880 N N . ASP A 1 115 ? 9.949 -2.661 -7.011 1.00 80.50 115 ASP A N 1
ATOM 881 C CA . ASP A 1 115 ? 9.656 -4.096 -7.024 1.00 80.50 115 ASP A CA 1
ATOM 882 C C . ASP A 1 115 ? 9.174 -4.554 -5.639 1.00 80.50 115 ASP A C 1
ATOM 884 O O . ASP A 1 115 ? 9.912 -4.530 -4.648 1.00 80.50 115 ASP A O 1
ATOM 888 N N . MET A 1 116 ? 7.912 -4.977 -5.581 1.00 85.88 116 MET A N 1
ATOM 889 C CA . MET A 1 116 ? 7.252 -5.449 -4.365 1.00 85.88 116 MET A CA 1
ATOM 890 C C . MET A 1 116 ? 7.439 -6.951 -4.115 1.00 85.88 116 MET A C 1
ATOM 892 O O . MET A 1 116 ? 7.125 -7.418 -3.014 1.00 85.88 116 MET A O 1
ATOM 896 N N . SER A 1 117 ? 7.998 -7.705 -5.068 1.00 85.38 117 SER A N 1
ATOM 897 C CA . SER A 1 117 ? 8.195 -9.160 -4.966 1.00 85.38 117 SER A CA 1
ATOM 898 C C . SER A 1 117 ? 8.937 -9.574 -3.686 1.00 85.38 117 SER A C 1
ATOM 900 O O . SER A 1 117 ? 8.463 -10.478 -2.988 1.00 85.38 117 SER A O 1
ATOM 902 N N . PRO A 1 118 ? 10.027 -8.895 -3.257 1.00 87.38 118 PRO A N 1
ATOM 903 C CA . PRO A 1 118 ? 10.711 -9.238 -2.010 1.00 87.38 118 PRO A CA 1
ATOM 904 C C . PRO A 1 118 ? 9.814 -9.135 -0.770 1.00 87.38 118 PRO A C 1
ATOM 906 O O . PRO A 1 118 ? 9.936 -9.943 0.153 1.00 87.38 118 PRO A O 1
ATOM 909 N N . TRP A 1 119 ? 8.906 -8.154 -0.728 1.00 89.88 119 TRP A N 1
ATOM 910 C CA . TRP A 1 119 ? 7.962 -7.997 0.378 1.00 89.88 119 TRP A CA 1
ATOM 911 C C . TRP A 1 119 ? 6.857 -9.056 0.323 1.00 89.88 119 TRP A C 1
ATOM 913 O O . TRP A 1 119 ? 6.571 -9.666 1.358 1.00 89.88 119 TRP A O 1
ATOM 923 N N . ILE A 1 120 ? 6.303 -9.334 -0.864 1.00 89.75 120 ILE A N 1
ATOM 924 C CA . ILE A 1 120 ? 5.281 -10.374 -1.072 1.00 89.75 120 ILE A CA 1
ATOM 925 C C . ILE A 1 120 ? 5.817 -11.730 -0.599 1.00 89.75 120 ILE A C 1
ATOM 927 O O . ILE A 1 120 ? 5.199 -12.368 0.253 1.00 89.75 120 ILE A O 1
ATOM 931 N N . HIS A 1 121 ? 7.014 -12.128 -1.044 1.00 87.69 121 HIS A N 1
ATOM 932 C CA . HIS A 1 121 ? 7.631 -13.394 -0.637 1.00 87.69 121 HIS A CA 1
ATOM 933 C C . HIS A 1 121 ? 7.952 -13.442 0.861 1.00 87.69 121 HIS A C 1
ATOM 935 O O . HIS A 1 121 ? 7.672 -14.437 1.528 1.00 87.69 121 HIS A O 1
ATOM 941 N N . ARG A 1 122 ? 8.523 -12.366 1.422 1.00 90.56 122 ARG A N 1
ATOM 942 C CA . ARG A 1 122 ? 8.900 -12.321 2.845 1.00 90.56 122 ARG A CA 1
ATOM 943 C C . ARG A 1 122 ? 7.691 -12.439 3.771 1.00 90.56 122 ARG A C 1
ATOM 945 O O . ARG A 1 122 ? 7.821 -12.996 4.860 1.00 90.56 122 ARG A O 1
ATOM 952 N N . THR A 1 123 ? 6.561 -11.868 3.369 1.00 88.88 123 THR A N 1
ATOM 953 C CA . THR A 1 123 ? 5.339 -11.794 4.182 1.00 88.88 123 THR A CA 1
ATOM 954 C C . THR A 1 123 ? 4.290 -12.824 3.786 1.00 88.88 123 THR A C 1
ATOM 956 O O . THR A 1 123 ? 3.251 -12.874 4.433 1.00 88.88 123 THR A O 1
ATOM 959 N N . SER A 1 124 ? 4.540 -13.627 2.744 1.00 89.44 124 SER A N 1
ATOM 960 C CA . SER A 1 124 ? 3.544 -14.532 2.150 1.00 89.44 124 SER A CA 1
ATOM 961 C C . SER A 1 124 ? 2.211 -13.819 1.867 1.00 89.44 124 SER A C 1
ATOM 963 O O . SER A 1 124 ? 1.146 -14.339 2.195 1.00 89.44 124 SER A O 1
ATOM 965 N N . ALA A 1 125 ? 2.281 -12.595 1.323 1.00 91.19 125 ALA A N 1
ATOM 966 C CA . ALA A 1 125 ? 1.111 -11.741 1.135 1.00 91.19 125 ALA A CA 1
ATOM 967 C C . ALA A 1 125 ? 0.075 -12.392 0.211 1.00 91.19 125 ALA A C 1
ATOM 969 O O . ALA A 1 125 ? 0.396 -12.826 -0.896 1.00 91.19 125 ALA A O 1
ATOM 970 N N . HIS A 1 126 ? -1.182 -12.417 0.650 1.00 91.81 126 HIS A N 1
ATOM 971 C CA . HIS A 1 126 ? -2.280 -12.989 -0.120 1.00 91.81 126 HIS A CA 1
ATOM 972 C C . HIS A 1 126 ? -2.785 -12.004 -1.183 1.00 91.81 126 HIS A C 1
ATOM 974 O O . HIS A 1 126 ? -3.105 -10.857 -0.866 1.00 91.81 126 HIS A O 1
ATOM 980 N N . ALA A 1 127 ? -2.877 -12.447 -2.436 1.00 91.38 127 ALA A N 1
ATOM 981 C CA . ALA A 1 127 ? -3.509 -11.665 -3.493 1.00 91.38 127 ALA A CA 1
ATOM 982 C C . ALA A 1 127 ? -5.018 -11.546 -3.215 1.00 91.38 127 ALA A C 1
ATOM 984 O O . ALA A 1 127 ? -5.689 -12.555 -3.019 1.00 91.38 127 ALA A O 1
ATOM 985 N N . LEU A 1 128 ? -5.552 -10.322 -3.174 1.00 88.06 128 LEU A N 1
ATOM 986 C CA . LEU A 1 128 ? -6.988 -10.063 -2.954 1.00 88.06 128 LEU A CA 1
ATOM 987 C C . LEU A 1 128 ? -7.821 -10.062 -4.237 1.00 88.06 128 LEU A C 1
ATOM 989 O O . LEU A 1 1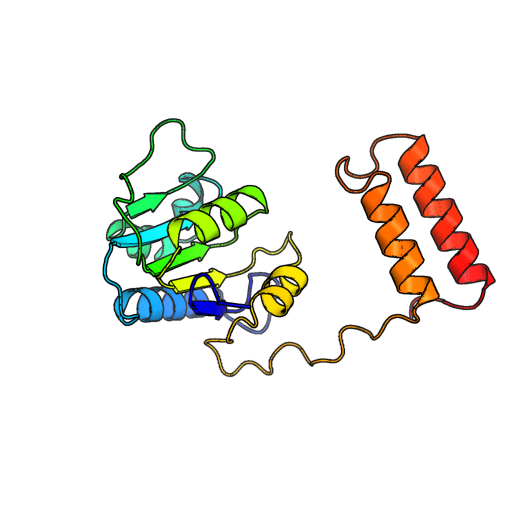28 ? -9.043 -9.938 -4.184 1.00 88.06 128 LEU A O 1
ATOM 993 N N . TRP A 1 129 ? -7.162 -10.182 -5.380 1.00 79.44 129 TRP A N 1
ATOM 994 C CA . TRP A 1 129 ? -7.791 -10.341 -6.678 1.00 79.44 129 TRP A CA 1
ATOM 995 C C . TRP A 1 129 ? -7.437 -11.740 -7.186 1.00 79.44 129 TRP A C 1
ATOM 997 O O . TRP A 1 129 ? -6.297 -12.170 -7.004 1.00 79.44 129 TRP A O 1
ATOM 1007 N N . ASP A 1 130 ? -8.389 -12.426 -7.830 1.00 62.00 130 ASP A N 1
ATOM 1008 C CA . ASP A 1 130 ? -8.134 -13.588 -8.702 1.00 62.00 130 ASP A CA 1
ATOM 1009 C C . ASP A 1 130 ? -7.336 -13.138 -9.932 1.00 62.00 130 ASP A C 1
ATOM 1011 O O . ASP A 1 130 ? -7.819 -13.069 -11.060 1.00 62.00 130 ASP A O 1
ATOM 1015 N N . ILE A 1 131 ? -6.111 -12.726 -9.680 1.00 51.09 131 ILE A N 1
ATOM 1016 C CA . ILE A 1 131 ? -5.091 -12.527 -10.684 1.00 51.09 131 ILE A CA 1
ATOM 1017 C C . ILE A 1 131 ? -4.179 -13.686 -10.422 1.00 51.09 131 ILE A C 1
ATOM 1019 O O . ILE A 1 131 ? -3.800 -13.899 -9.265 1.00 51.09 131 ILE A O 1
ATOM 1023 N N . ASP A 1 132 ? -3.921 -14.466 -11.469 1.00 45.22 132 ASP A N 1
ATOM 1024 C CA . ASP A 1 132 ? -2.897 -15.494 -11.436 1.00 45.22 132 ASP A CA 1
ATOM 1025 C C . ASP A 1 132 ? -1.700 -14.865 -10.728 1.00 45.22 132 ASP A C 1
ATOM 1027 O O . ASP A 1 132 ? -1.127 -13.886 -11.216 1.00 45.22 132 ASP A O 1
ATOM 1031 N N . SER A 1 133 ? -1.462 -15.310 -9.485 1.00 42.53 133 SER A N 1
ATOM 1032 C CA . SER A 1 133 ? -0.377 -14.804 -8.651 1.00 42.53 133 SER A CA 1
ATOM 1033 C C . SER A 1 133 ? 0.830 -14.785 -9.572 1.00 42.53 133 SER A C 1
ATOM 1035 O O . SER A 1 133 ? 1.033 -15.836 -10.183 1.00 42.53 133 SER A O 1
ATOM 1037 N N . PRO A 1 134 ? 1.520 -13.637 -9.767 1.00 46.47 134 PRO A N 1
ATOM 1038 C CA . PRO A 1 134 ? 2.528 -13.489 -10.811 1.00 46.47 134 PRO A CA 1
ATOM 1039 C C . PRO A 1 134 ? 3.371 -14.741 -10.747 1.00 46.47 134 PRO A C 1
ATOM 1041 O O . PRO A 1 134 ? 3.881 -15.032 -9.662 1.00 46.47 134 PRO A O 1
ATOM 1044 N N . ASP A 1 135 ? 3.293 -15.530 -11.827 1.00 40.44 135 ASP A N 1
ATOM 1045 C CA . ASP A 1 135 ? 3.626 -16.951 -11.825 1.00 40.44 135 ASP A CA 1
ATOM 1046 C C . ASP A 1 135 ? 4.845 -17.186 -10.931 1.00 40.44 135 ASP A C 1
ATOM 1048 O O . ASP A 1 135 ? 5.839 -16.461 -11.028 1.00 40.44 135 ASP A O 1
ATOM 1052 N N . ASP A 1 136 ? 4.770 -18.203 -10.071 1.00 43.16 136 ASP A N 1
ATOM 1053 C CA . ASP A 1 136 ? 5.812 -18.656 -9.133 1.00 43.16 136 ASP A CA 1
ATOM 1054 C C . ASP A 1 136 ? 7.137 -19.072 -9.827 1.00 43.16 136 ASP A C 1
ATOM 1056 O O . ASP A 1 136 ? 7.976 -19.772 -9.253 1.00 43.16 136 ASP A O 1
ATOM 1060 N N . ASP A 1 137 ? 7.353 -18.649 -11.070 1.00 46.94 137 ASP A N 1
ATOM 1061 C CA . ASP A 1 137 ? 8.620 -18.698 -11.766 1.00 46.94 137 ASP A CA 1
ATOM 1062 C C . ASP A 1 137 ? 9.163 -17.272 -11.959 1.00 46.94 137 ASP A C 1
ATOM 1064 O O . ASP A 1 137 ? 9.039 -16.680 -13.037 1.00 46.94 137 ASP A O 1
ATOM 1068 N N . PRO A 1 138 ? 9.783 -16.677 -10.921 1.00 47.81 138 PRO A N 1
ATOM 1069 C CA . PRO A 1 138 ? 10.470 -15.410 -11.072 1.00 47.81 138 PRO A CA 1
ATOM 1070 C C . PRO A 1 138 ? 11.724 -15.687 -11.888 1.00 47.81 138 PRO A C 1
ATOM 1072 O O . PRO A 1 138 ? 12.762 -15.926 -11.279 1.00 47.81 138 PRO A O 1
ATOM 1075 N N . LEU A 1 139 ? 11.614 -15.734 -13.227 1.00 54.59 139 LEU A N 1
ATOM 1076 C CA . LEU A 1 139 ? 12.722 -15.874 -14.180 1.00 54.59 139 LEU A CA 1
ATOM 1077 C C . LEU A 1 139 ? 13.870 -16.639 -13.534 1.00 54.59 139 LEU A C 1
ATOM 1079 O O . LEU A 1 139 ? 14.851 -15.981 -13.216 1.00 54.59 139 LEU A O 1
ATOM 1083 N N . ARG A 1 140 ? 13.697 -17.916 -13.148 1.00 54.88 140 ARG A N 1
ATOM 1084 C CA . ARG A 1 140 ? 14.568 -18.568 -12.154 1.00 54.88 140 ARG A CA 1
ATOM 1085 C C . ARG A 1 140 ? 16.036 -18.372 -12.519 1.00 54.88 140 ARG A C 1
ATOM 1087 O O . ARG A 1 140 ? 16.594 -19.119 -13.317 1.00 54.88 140 ARG A O 1
ATOM 1094 N N . LEU A 1 141 ? 16.633 -17.313 -11.968 1.00 61.34 141 LEU A N 1
ATOM 1095 C CA . LEU A 1 141 ? 17.910 -16.837 -12.462 1.00 61.34 141 LEU A CA 1
ATOM 1096 C C . LEU A 1 141 ? 18.904 -17.884 -12.015 1.00 61.34 141 LEU A C 1
ATOM 1098 O O . LEU A 1 141 ? 18.907 -18.263 -10.837 1.00 61.34 141 LEU A O 1
ATOM 1102 N N . ASP A 1 142 ? 19.742 -18.345 -12.938 1.00 71.50 142 ASP A N 1
ATOM 1103 C CA . ASP A 1 142 ? 20.841 -19.219 -12.565 1.00 71.50 142 ASP A CA 1
ATOM 1104 C C . ASP A 1 142 ? 21.575 -18.586 -11.373 1.00 71.50 142 ASP A C 1
ATOM 1106 O O . ASP A 1 142 ? 21.824 -17.378 -11.352 1.00 71.50 142 ASP A O 1
ATOM 1110 N N . GLU A 1 143 ? 21.916 -19.389 -10.363 1.00 75.81 143 GLU A N 1
ATOM 1111 C CA . GLU A 1 143 ? 22.560 -18.915 -9.128 1.00 75.81 143 GLU A CA 1
ATOM 1112 C C . GLU A 1 143 ? 23.696 -17.891 -9.365 1.00 75.81 143 GLU A C 1
ATOM 1114 O O . GLU A 1 143 ? 23.753 -16.883 -8.651 1.00 75.81 143 GLU A O 1
ATOM 1119 N N . PRO A 1 144 ? 24.571 -18.067 -10.381 1.00 72.62 144 PRO A N 1
ATOM 1120 C CA . PRO A 1 144 ? 25.616 -17.095 -10.691 1.00 72.62 144 PRO A CA 1
ATOM 1121 C C . PRO A 1 144 ? 25.077 -15.730 -11.143 1.00 72.62 144 PRO A C 1
ATOM 1123 O O . PRO A 1 144 ? 25.653 -14.697 -10.799 1.00 72.62 144 PRO A O 1
ATOM 1126 N N . VAL A 1 145 ? 23.968 -15.712 -11.886 1.00 74.62 145 VAL A N 1
ATOM 1127 C CA . VAL A 1 145 ? 23.313 -14.501 -12.401 1.00 74.62 145 VAL A CA 1
ATOM 1128 C C . VAL A 1 145 ? 22.690 -13.716 -11.257 1.00 74.62 145 VAL A C 1
ATOM 1130 O O . VAL A 1 145 ? 22.953 -12.521 -11.115 1.00 74.62 145 VAL A O 1
ATOM 1133 N N . ARG A 1 146 ? 21.947 -14.401 -10.383 1.00 76.62 146 ARG A N 1
ATOM 1134 C CA . ARG A 1 146 ? 21.342 -13.792 -9.194 1.00 76.62 146 ARG A CA 1
ATOM 1135 C C . ARG A 1 146 ? 22.398 -13.191 -8.265 1.00 76.62 146 ARG A C 1
ATOM 1137 O O . ARG A 1 146 ? 22.332 -12.011 -7.935 1.00 76.62 146 ARG A O 1
ATOM 1144 N N . SER A 1 147 ? 23.432 -13.966 -7.929 1.00 76.38 147 SER A N 1
ATOM 1145 C CA . SER A 1 147 ? 24.526 -13.509 -7.061 1.00 76.38 147 SER A CA 1
ATOM 1146 C C . SER A 1 147 ? 25.276 -12.299 -7.637 1.00 76.38 147 SER A C 1
ATOM 1148 O O . SER A 1 147 ? 25.709 -11.399 -6.906 1.00 76.38 147 SER A O 1
ATOM 1150 N N . ALA A 1 148 ? 25.430 -12.243 -8.962 1.00 77.94 148 ALA A N 1
ATOM 1151 C CA . ALA A 1 148 ? 26.047 -11.105 -9.623 1.00 77.94 148 ALA A CA 1
ATOM 1152 C C . ALA A 1 148 ? 25.179 -9.841 -9.534 1.00 77.94 148 ALA A C 1
ATOM 1154 O O . ALA A 1 148 ? 25.728 -8.783 -9.223 1.00 77.94 148 ALA A O 1
ATOM 1155 N N . LEU A 1 149 ? 23.863 -9.946 -9.745 1.00 79.69 149 LEU A N 1
ATOM 1156 C CA . LEU A 1 149 ? 22.924 -8.825 -9.632 1.00 79.69 149 LEU A CA 1
ATOM 1157 C C . LEU A 1 149 ? 22.826 -8.296 -8.196 1.00 79.69 149 LEU A C 1
ATOM 1159 O O . LEU A 1 149 ? 22.982 -7.091 -7.994 1.00 79.69 149 LEU A O 1
ATOM 1163 N N . ASP A 1 150 ? 22.707 -9.178 -7.199 1.00 80.06 150 ASP A N 1
ATOM 1164 C CA . ASP A 1 150 ? 22.703 -8.795 -5.778 1.00 80.06 150 ASP A CA 1
ATOM 1165 C C . ASP A 1 150 ? 23.963 -8.004 -5.412 1.00 80.06 150 ASP A C 1
ATOM 1167 O O . ASP A 1 150 ? 23.916 -6.977 -4.734 1.00 80.06 150 ASP A O 1
ATOM 1171 N N . SER A 1 151 ? 25.117 -8.440 -5.923 1.00 77.06 151 SER A N 1
ATOM 1172 C CA . SER A 1 151 ? 26.381 -7.741 -5.713 1.00 77.06 151 SER A CA 1
ATOM 1173 C C . SER A 1 151 ? 26.448 -6.380 -6.409 1.00 77.06 151 SER A C 1
ATOM 1175 O O . SER A 1 151 ? 27.166 -5.510 -5.920 1.00 77.06 151 SER A O 1
ATOM 1177 N N . ILE A 1 152 ? 25.772 -6.192 -7.545 1.00 79.94 152 ILE A N 1
ATOM 1178 C CA . ILE A 1 152 ? 25.700 -4.898 -8.237 1.00 79.94 152 ILE A CA 1
ATOM 1179 C C . ILE A 1 152 ? 24.831 -3.929 -7.427 1.00 79.94 152 ILE A C 1
ATOM 1181 O O . ILE A 1 152 ? 25.247 -2.794 -7.181 1.00 79.94 152 ILE A O 1
ATOM 1185 N N . VAL A 1 153 ? 23.667 -4.394 -6.964 1.00 77.69 153 VAL A N 1
ATOM 1186 C CA . VAL A 1 153 ? 22.735 -3.610 -6.139 1.00 77.69 153 VAL A CA 1
ATOM 1187 C C . VAL A 1 153 ? 23.377 -3.227 -4.805 1.00 77.69 153 VAL A C 1
ATOM 1189 O O . VAL A 1 153 ? 23.356 -2.056 -4.430 1.00 77.69 153 VAL A O 1
ATOM 1192 N N . ALA A 1 154 ? 24.030 -4.172 -4.124 1.00 74.94 154 ALA A N 1
ATOM 1193 C CA . ALA A 1 154 ? 24.700 -3.913 -2.851 1.00 74.94 154 ALA A CA 1
ATOM 1194 C C . ALA A 1 154 ? 25.854 -2.901 -2.965 1.00 74.94 154 ALA A C 1
ATOM 1196 O O . ALA A 1 154 ? 26.140 -2.191 -2.002 1.00 74.94 154 ALA A O 1
ATOM 1197 N N . PHE A 1 155 ? 26.529 -2.837 -4.119 1.00 72.88 155 PHE A N 1
ATOM 1198 C CA . PHE A 1 155 ? 27.692 -1.970 -4.297 1.00 72.88 155 PHE A CA 1
ATOM 1199 C C . PHE A 1 155 ? 27.317 -0.501 -4.533 1.00 72.88 155 PHE A C 1
ATOM 1201 O O . PHE A 1 155 ? 27.972 0.374 -3.973 1.00 72.88 155 PHE A O 1
ATOM 1208 N N . ASP A 1 156 ? 26.296 -0.213 -5.351 1.00 69.50 156 ASP A N 1
ATOM 1209 C CA . ASP A 1 156 ? 25.919 1.182 -5.657 1.00 69.50 156 ASP A CA 1
ATOM 1210 C C . ASP A 1 156 ? 24.446 1.386 -6.069 1.00 69.50 156 ASP A C 1
ATOM 1212 O O . ASP A 1 156 ? 24.074 2.461 -6.545 1.00 69.50 156 ASP A O 1
ATOM 1216 N N . GLY A 1 157 ? 23.586 0.376 -5.884 1.00 62.75 157 GLY A N 1
ATOM 1217 C CA . GLY A 1 157 ? 22.170 0.434 -6.270 1.00 62.75 157 GLY A CA 1
ATOM 1218 C C . GLY A 1 157 ? 21.401 1.553 -5.564 1.00 62.75 157 GLY A C 1
ATOM 1219 O O . GLY A 1 157 ? 20.613 2.252 -6.193 1.00 62.75 157 GLY A O 1
ATOM 1220 N N . HIS A 1 158 ? 21.716 1.819 -4.293 1.00 65.38 158 HIS A N 1
ATOM 1221 C CA . HIS A 1 158 ? 21.103 2.905 -3.516 1.00 65.38 158 HIS A CA 1
ATOM 1222 C C . HIS A 1 158 ? 21.486 4.321 -3.992 1.00 65.38 158 HIS A C 1
ATOM 1224 O O . HIS A 1 158 ? 20.845 5.290 -3.595 1.00 65.38 158 HIS A O 1
ATOM 1230 N N . ASN A 1 159 ? 22.515 4.459 -4.837 1.00 65.94 159 ASN A N 1
ATOM 1231 C CA . ASN A 1 159 ? 22.982 5.747 -5.361 1.00 65.94 159 ASN A CA 1
ATOM 1232 C C . ASN A 1 159 ? 22.624 5.952 -6.840 1.00 65.94 159 ASN A C 1
ATOM 1234 O O . ASN A 1 159 ? 23.230 6.797 -7.506 1.00 65.94 159 ASN A O 1
ATOM 1238 N N . ASN A 1 160 ? 21.682 5.171 -7.384 1.00 67.19 160 ASN A N 1
ATOM 1239 C CA . ASN A 1 160 ? 21.306 5.199 -8.802 1.00 67.19 160 ASN A CA 1
ATOM 1240 C C . ASN A 1 160 ? 22.506 5.041 -9.760 1.00 67.19 160 ASN A C 1
ATOM 1242 O O . ASN A 1 160 ? 22.480 5.558 -10.878 1.00 67.19 160 ASN A O 1
ATOM 1246 N N . PHE A 1 161 ? 23.585 4.375 -9.325 1.00 68.56 161 PHE A N 1
ATOM 1247 C CA . PHE A 1 161 ? 24.824 4.211 -10.098 1.00 68.56 161 PHE A CA 1
ATOM 1248 C C . PHE A 1 161 ? 25.440 5.532 -10.607 1.00 68.56 161 PHE A C 1
ATOM 1250 O O . PHE A 1 161 ? 26.117 5.558 -11.640 1.00 68.56 161 PHE A O 1
ATOM 1257 N N . LEU A 1 162 ? 25.197 6.649 -9.909 1.00 63.25 162 LEU A N 1
ATOM 1258 C CA . LEU A 1 162 ? 25.647 7.985 -10.321 1.00 63.25 162 LEU A CA 1
ATOM 1259 C C . LEU A 1 162 ? 27.160 8.192 -10.131 1.00 63.25 162 LEU A C 1
ATOM 1261 O O . LEU A 1 162 ? 27.736 9.122 -10.699 1.00 63.25 162 LEU A O 1
ATOM 1265 N N . GLY A 1 163 ? 27.818 7.326 -9.355 1.00 65.88 163 GLY A N 1
ATOM 1266 C CA . GLY A 1 163 ? 29.267 7.316 -9.186 1.00 65.88 163 GLY A CA 1
ATOM 1267 C C . GLY A 1 163 ? 29.983 6.569 -10.316 1.00 65.88 163 GLY A C 1
ATOM 1268 O O . GLY A 1 163 ? 29.559 5.496 -10.747 1.00 65.88 163 GLY A O 1
ATOM 1269 N N . ALA A 1 164 ? 31.135 7.088 -10.760 1.00 60.75 164 ALA A N 1
ATOM 1270 C CA . ALA A 1 164 ? 31.953 6.440 -11.795 1.00 60.75 164 ALA A CA 1
ATOM 1271 C C . ALA A 1 164 ? 32.337 4.988 -11.428 1.00 60.75 164 ALA A C 1
ATOM 1273 O O . ALA A 1 164 ? 32.341 4.112 -12.290 1.00 60.75 164 ALA A O 1
ATOM 1274 N N . GLY A 1 165 ? 32.577 4.708 -10.141 1.00 70.88 165 GLY A N 1
ATOM 1275 C CA . GLY A 1 165 ? 32.957 3.377 -9.659 1.00 70.88 165 GLY A CA 1
ATOM 1276 C C . GLY A 1 165 ? 31.828 2.339 -9.689 1.00 70.88 165 GLY A C 1
ATOM 1277 O O . GLY A 1 165 ? 32.071 1.196 -10.074 1.00 70.88 165 GLY A O 1
ATOM 1278 N N . GLY A 1 166 ? 30.598 2.715 -9.323 1.00 73.06 166 GLY A N 1
ATOM 1279 C CA . GLY A 1 166 ? 29.458 1.792 -9.294 1.00 73.06 166 GLY A CA 1
ATOM 1280 C C . GLY A 1 166 ? 28.997 1.383 -10.685 1.00 73.06 166 GLY A C 1
ATOM 1281 O O . GLY A 1 166 ? 28.800 0.196 -10.954 1.00 73.06 166 GLY A O 1
ATOM 1282 N N . LYS A 1 167 ? 28.950 2.343 -11.615 1.00 75.25 167 LYS A N 1
ATOM 1283 C CA . LYS A 1 167 ? 28.671 2.070 -13.028 1.00 75.25 167 LYS A CA 1
ATOM 1284 C C . LYS A 1 167 ? 29.722 1.151 -13.657 1.00 75.25 167 LYS A C 1
ATOM 1286 O O . LYS A 1 167 ? 29.369 0.192 -14.341 1.00 75.25 167 LYS A O 1
ATOM 1291 N N . GLU A 1 168 ? 31.011 1.400 -13.422 1.00 79.81 168 GLU A N 1
ATOM 1292 C CA . GLU A 1 168 ? 32.086 0.537 -13.933 1.00 79.81 168 GLU A CA 1
ATOM 1293 C C . GLU A 1 168 ? 32.054 -0.872 -13.329 1.00 79.81 168 GLU A C 1
ATOM 1295 O O . GLU A 1 168 ? 32.335 -1.850 -14.029 1.00 79.81 168 GLU A O 1
ATOM 1300 N N . HIS A 1 169 ? 31.701 -0.994 -12.046 1.00 76.62 169 HIS A N 1
ATOM 1301 C CA . HIS A 1 169 ? 31.526 -2.282 -11.379 1.00 76.62 169 HIS A CA 1
ATOM 1302 C C . HIS A 1 169 ? 30.368 -3.080 -11.995 1.00 76.62 169 HIS A C 1
ATOM 1304 O O . HIS A 1 169 ? 30.559 -4.238 -12.377 1.00 76.62 169 HIS A O 1
ATOM 1310 N N . ALA A 1 170 ? 29.207 -2.440 -12.171 1.00 79.25 170 ALA A N 1
ATOM 1311 C CA . ALA A 1 170 ? 28.028 -3.038 -12.792 1.00 79.25 170 ALA A CA 1
ATOM 1312 C C . ALA A 1 170 ? 28.321 -3.526 -14.216 1.00 79.25 170 ALA A C 1
ATOM 1314 O O . ALA A 1 170 ? 28.113 -4.696 -14.535 1.00 79.25 170 ALA A O 1
ATOM 1315 N N . VAL A 1 171 ? 28.912 -2.667 -15.055 1.00 81.12 171 VAL A N 1
ATOM 1316 C CA . VAL A 1 171 ? 29.277 -3.013 -16.438 1.00 81.12 171 VAL A CA 1
ATOM 1317 C C . VAL A 1 171 ? 30.255 -4.189 -16.488 1.00 81.12 171 VAL A C 1
ATOM 1319 O O . VAL A 1 171 ? 30.130 -5.058 -17.350 1.00 81.12 171 VAL A O 1
ATOM 1322 N N . ARG A 1 172 ? 31.231 -4.249 -15.575 1.00 83.06 172 ARG A N 1
ATOM 1323 C CA . ARG A 1 172 ? 32.209 -5.345 -15.526 1.00 83.06 172 ARG A CA 1
ATOM 1324 C C . ARG A 1 172 ? 31.557 -6.678 -15.180 1.00 83.06 172 ARG A C 1
ATOM 1326 O O . ARG A 1 172 ? 31.862 -7.672 -15.832 1.00 83.06 172 ARG A O 1
ATOM 1333 N N . LYS A 1 173 ? 30.664 -6.693 -14.188 1.00 81.00 173 LYS A N 1
ATOM 1334 C CA . LYS A 1 173 ? 29.939 -7.901 -13.783 1.00 81.00 173 LYS A CA 1
ATOM 1335 C C . LYS A 1 173 ? 28.992 -8.392 -14.874 1.00 81.00 173 LYS A C 1
ATOM 1337 O O . LYS A 1 173 ? 29.051 -9.564 -15.222 1.00 81.00 173 LYS A O 1
ATOM 1342 N N . LEU A 1 174 ? 28.237 -7.491 -15.501 1.00 82.19 174 LEU A N 1
ATOM 1343 C CA . LEU A 1 174 ? 27.362 -7.839 -16.626 1.00 82.19 174 LEU A CA 1
ATOM 1344 C C . LEU A 1 174 ? 28.150 -8.411 -17.817 1.00 82.19 174 LEU A C 1
ATOM 1346 O O . LEU A 1 174 ? 27.740 -9.395 -18.424 1.00 82.19 174 LEU A O 1
ATOM 1350 N N . ARG A 1 175 ? 29.325 -7.847 -18.132 1.00 83.25 175 ARG A N 1
ATOM 1351 C CA . ARG A 1 175 ? 30.206 -8.393 -19.181 1.00 83.25 175 ARG A CA 1
ATOM 1352 C C . ARG A 1 175 ? 30.750 -9.779 -18.843 1.00 83.25 175 ARG A C 1
ATOM 1354 O O . ARG A 1 175 ? 30.865 -10.594 -19.752 1.00 83.25 175 ARG A O 1
ATOM 1361 N N . ALA A 1 176 ? 31.088 -10.034 -17.580 1.00 81.12 176 ALA A N 1
ATOM 1362 C CA . ALA A 1 176 ? 31.525 -11.356 -17.137 1.00 81.12 176 ALA A CA 1
ATOM 1363 C C . ALA A 1 176 ? 30.397 -12.387 -17.298 1.00 81.12 176 ALA A C 1
ATOM 1365 O O . ALA A 1 176 ? 30.615 -13.424 -17.908 1.00 81.12 176 ALA A O 1
ATOM 1366 N N . MET A 1 177 ? 29.169 -12.042 -16.899 1.00 80.31 177 MET A N 1
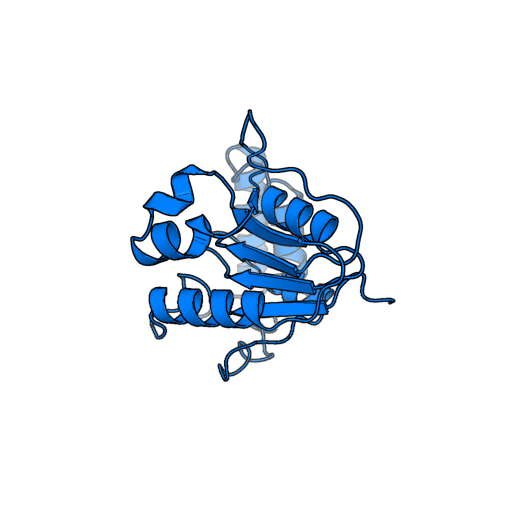ATOM 1367 C CA . MET A 1 177 ? 27.995 -12.913 -17.063 1.00 80.31 177 MET A CA 1
ATOM 1368 C C . MET A 1 177 ? 27.736 -13.281 -18.533 1.00 80.31 177 MET A C 1
ATOM 1370 O O . MET A 1 177 ? 27.511 -14.446 -18.850 1.00 80.31 177 MET A O 1
ATOM 1374 N N . ILE A 1 178 ? 27.848 -12.309 -19.447 1.00 79.25 178 ILE A N 1
ATOM 1375 C CA . ILE A 1 178 ? 27.715 -12.546 -20.895 1.00 79.25 178 ILE A CA 1
ATOM 1376 C C . ILE A 1 178 ? 28.843 -13.444 -21.426 1.00 79.25 178 ILE A C 1
ATOM 1378 O O . ILE A 1 178 ? 28.599 -14.277 -22.303 1.00 79.25 178 ILE A O 1
ATOM 1382 N N . ALA A 1 179 ? 30.074 -13.262 -20.936 1.00 80.56 179 ALA A N 1
ATOM 1383 C CA . ALA A 1 179 ? 31.222 -14.081 -21.323 1.00 80.56 179 ALA A CA 1
ATOM 1384 C C . ALA A 1 179 ? 31.088 -15.533 -20.833 1.00 80.56 179 ALA A C 1
ATOM 1386 O O . ALA A 1 179 ? 31.488 -16.447 -21.552 1.00 80.56 179 ALA A O 1
ATOM 1387 N N . ASP A 1 180 ? 30.456 -15.730 -19.676 1.00 78.06 180 ASP A N 1
ATOM 1388 C CA . ASP A 1 180 ? 30.183 -17.036 -19.067 1.00 78.06 180 ASP A CA 1
ATOM 1389 C C . ASP A 1 180 ? 28.940 -17.733 -19.661 1.00 78.06 180 ASP A C 1
ATOM 1391 O O . ASP A 1 180 ? 28.593 -18.841 -19.263 1.00 78.06 180 ASP A O 1
ATOM 1395 N N . GLY A 1 181 ? 28.291 -17.121 -20.659 1.00 77.94 181 GLY A N 1
ATOM 1396 C CA . GLY A 1 181 ? 27.184 -17.718 -21.415 1.00 77.94 181 GLY A CA 1
ATOM 1397 C C . GLY A 1 181 ? 25.785 -17.362 -20.910 1.00 77.94 181 GLY A C 1
ATOM 1398 O O . GLY A 1 181 ? 24.809 -17.733 -21.557 1.00 77.94 181 GLY A O 1
ATOM 1399 N N . HIS A 1 182 ? 25.670 -16.585 -19.832 1.00 71.62 182 HIS A N 1
ATOM 1400 C CA . HIS A 1 182 ? 24.391 -16.123 -19.292 1.00 71.62 182 HIS A CA 1
ATOM 1401 C C . HIS A 1 182 ? 23.952 -14.835 -20.000 1.00 71.62 182 HIS A C 1
ATOM 1403 O O . HIS A 1 182 ? 24.187 -13.719 -19.526 1.00 71.62 182 HIS A O 1
ATOM 1409 N N . ARG A 1 183 ? 23.373 -14.984 -21.194 1.00 64.38 183 ARG A N 1
ATOM 1410 C CA . ARG A 1 183 ? 22.836 -13.860 -21.972 1.00 64.38 183 ARG A CA 1
ATOM 1411 C C . ARG A 1 183 ? 21.373 -13.614 -21.600 1.00 64.38 183 ARG A C 1
ATOM 1413 O O . ARG A 1 183 ? 20.645 -14.590 -21.471 1.00 64.38 183 ARG A O 1
ATOM 1420 N N . PRO A 1 184 ? 20.937 -12.351 -21.461 1.00 57.06 184 PRO A N 1
ATOM 1421 C CA . PRO A 1 184 ? 19.512 -12.058 -21.395 1.00 57.06 184 PRO A CA 1
ATOM 1422 C C . PRO A 1 184 ? 18.853 -12.473 -22.717 1.00 57.06 184 PRO A C 1
ATOM 1424 O O . PRO A 1 184 ? 19.435 -12.240 -23.784 1.00 57.06 184 PRO A O 1
ATOM 1427 N N . ASP A 1 185 ? 17.681 -13.100 -22.636 1.00 55.47 185 ASP A N 1
ATOM 1428 C CA . ASP A 1 185 ? 16.884 -13.449 -23.811 1.00 55.47 185 ASP A CA 1
ATOM 1429 C C . ASP A 1 185 ? 16.548 -12.174 -24.606 1.00 55.47 185 ASP A C 1
ATOM 1431 O O . ASP A 1 185 ? 16.221 -11.133 -24.030 1.00 55.47 185 ASP A O 1
ATOM 1435 N N . THR A 1 186 ? 16.732 -12.237 -25.927 1.00 41.06 186 THR A N 1
ATOM 1436 C CA . THR A 1 186 ? 16.457 -11.139 -26.875 1.00 41.06 186 THR A CA 1
ATOM 1437 C C . THR A 1 186 ? 15.009 -11.101 -27.308 1.00 41.06 186 THR A C 1
ATOM 1439 O O . THR A 1 186 ? 14.504 -12.195 -27.647 1.00 41.06 186 THR A O 1
#

pLDDT: mean 80.66, std 14.39, range [40.44, 97.62]

Secondary structure (DSSP, 8-state):
---SSEEEE---TT-TTS-HHHHHHHHHHHHHHS--SS-EEEE-S-GGGGGG-HHHHHHHTTSEEE-TT-SS-SS---SS--EEEEES--HHHHHHHHHHTTTSEEEEE--SSS--HHHHHHHTPEESS-S--S-S--TT--HHHHHHHHHHHHHHGGGTT-SHHHHHHHHHHHHHHHHTT-PPP-

Radius of gyration: 18.91 Å; Cα contacts (8 Å, |Δi|>4): 272; chains: 1; bounding box: 47×37×46 Å

Nearest PDB structures (foldseek):
  7obq-assembly1_y  TM=4.117E-01  e=2.787E-01  Oryctolagus cuniculus
  8qye-assembly2_MOLB  TM=2.612E-01  e=5.018E-01  synthetic construct
  5jul-assembly1_A  TM=2.566E-01  e=5.277E+00  Drosophila melanogaster

Sequence (186 aa):
MTDRYKSYWLPGLDNDDVDPDEVLHSAFVWLETEPYSGERLVVMNTLGMTENRPFLAEASASYTVISPK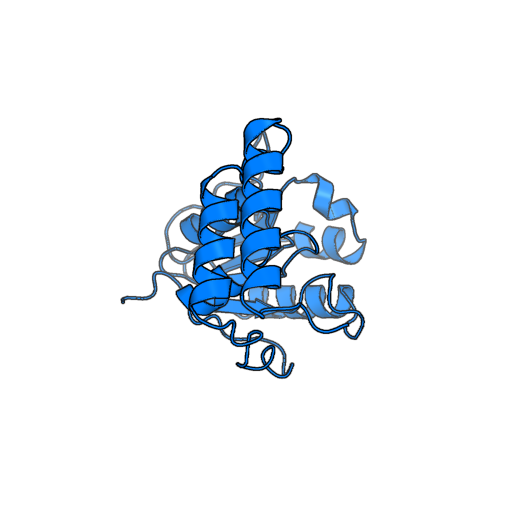ARRRIGTASGPGNAVLAIWPAHETLELAEVLARDGSLCVIPGSLDDMSPWIHRTSAHALWDIDSPDDDPLRLDEPVRSALDSIVAFDGHNNFLGAGGKEHAVRKLRAMIADGHRPDT

Mean predicted aligned error: 13.07 Å

Foldseek 3Di:
DPQQEAFAEEEAPQDPPDDVLVSVVLLLVCLVPFDFDWFREEFEQDPCVCVVDPSSVVSCVVGQYAHPPDPDRSDDGDDEGYEYEYEQDDPVRVVVRSVSHGVHHYYYHHYPPDDCVVVCVVNVHHYSDPDCPPPPCPVVQPPLRVVLVVVLCVPCVVVVCPDPVSVVSNVVSVVVCVVVPNDDDD